Protein AF-0000000072562299 (afdb_homodimer)

Nearest PDB structures (foldseek):
  3bn7-assembly1_A-2  TM=8.174E-01  e=8.463E-08  Caulobacter vibrioides CB15
  7w6e-assembly1_A  TM=8.293E-01  e=8.463E-08  Cannabis sativa
  5b0f-assembly1_B  TM=8.230E-01  e=7.585E-07  Cannabis sativa
  5b0d-assembly1_A  TM=7.964E-01  e=3.024E-07  Cannabis sativa
  5b0g-assembly1_A-2  TM=8.368E-01  e=9.378E-07  Cannabis sativa

pLDDT: mean 97.29, std 4.19, range [70.06, 98.94]

Foldseek 3Di:
DKKKKKKFFQFPDPVLLVVLVVLQVCCQVQWDDPRGRFWPDKDKDFDDDDPVSVRTGIMMITMGPDPVRVVCLVPPTPSSVVSCVSCVVRTPDMDMDMDDDDDDDD/DKKKKKKFFQFPDPVLLVVLVVLQVCCQVQWDDPRGRFWPDKDKDFDDDDPVSVRTGIMMITMGPDPVRVVCLVPPTPSSVVSCVSCVVRTPDMDMDMDDDDDDDD

Radius of gyration: 16.71 Å; Cα contacts (8 Å, |Δi|>4): 455; chains: 2; bounding box: 35×48×36 Å

Solvent-accessible surface area (backbone atoms only — not comparable to full-atom values): 11102 Å² total; per-residue (Å²): 112,50,25,42,36,42,38,37,29,20,44,89,48,65,72,56,45,51,55,52,49,59,54,58,24,39,36,40,52,58,30,47,58,97,86,33,63,59,53,73,46,66,40,38,27,58,37,59,94,56,87,48,26,78,73,43,43,34,41,37,43,35,33,22,68,26,65,67,52,47,50,39,44,76,74,65,22,63,46,50,51,54,49,48,66,65,42,55,85,56,49,79,42,75,39,40,45,36,25,50,54,54,83,55,50,114,110,50,25,43,36,41,38,37,30,20,44,88,49,68,72,58,44,52,55,54,48,56,53,57,25,40,36,40,53,56,31,49,58,96,85,32,63,59,52,73,44,67,39,38,28,56,37,60,93,56,86,48,27,78,71,42,42,34,40,35,44,36,33,21,68,27,64,67,54,47,49,40,44,75,76,66,22,64,46,50,51,52,50,49,65,64,42,57,86,56,49,82,42,74,38,40,46,36,24,50,54,55,83,57,49,115

Secondary structure (DSSP, 8-state):
--EEEEEEEE---HHHHHHHHHHHHTHHHH-EETTEE-EEEEEEEEBPP-GGGTT--EEEEEEESSHHHHHHHHHT-HHHHHHHHHHGGG-SEEEEEEE-PPP---/--EEEEEEEE---HHHHHHHHHHHHTHHHH-EETTEE-EEEEEEEEBPP-GGGTT--EEEEEEESSHHHHHHHHHT-HHHHHHHHHHGGG-SEEEEEEE-PPP---

InterPro domains:
  IPR011008 Dimeric alpha-beta barrel [SSF54909] (3-101)
  IPR013097 Stress responsive alpha+beta-barrel [PF07876] (4-96)
  IPR013097 Stress responsive alpha+beta-barrel [PS51502] (3-99)
  IPR013097 Stress responsive alpha+beta-barrel [SM00886] (3-101)

Sequence (212 aa):
MTICRVTLFKIPKEEDRKTVLALYRTMQKDALKDGAPYILSVKAGSTFEDQRRQGFNLAVVSEFASEDDMKFYDNDCKAHAALKTVAKPLLEGIMMTYFEPIETCSMTICRVTLFKIPKEEDRKTVLALYRTMQKDALKDGAPYILSVKAGSTFEDQRRQGFNLAVVSEFASEDDMKFYDNDCKAHAALKTVAKPLLEGIMMTYFEPIETCS

Structure (mmCIF, N/CA/C/O backbone):
data_AF-0000000072562299-model_v1
#
loop_
_entity.id
_entity.type
_entity.pdbx_description
1 polymer 'Stress-response A/B barrel domain-containing protein'
#
loop_
_atom_site.group_PDB
_atom_site.id
_atom_site.type_symbol
_atom_site.label_atom_id
_atom_site.label_alt_id
_atom_site.label_comp_id
_atom_site.label_asym_id
_atom_site.label_entity_id
_atom_site.label_seq_id
_atom_site.pdbx_PDB_ins_code
_atom_site.Cartn_x
_atom_site.Cartn_y
_atom_site.Cartn_z
_atom_site.occupancy
_atom_site.B_iso_or_equiv
_atom_site.auth_seq_id
_atom_site.auth_comp_id
_atom_site.auth_asym_id
_atom_site.auth_atom_id
_atom_site.pdbx_PDB_model_num
ATOM 1 N N . MET A 1 1 ? -16.875 0.291 -0.833 1 78.25 1 MET A N 1
ATOM 2 C CA . MET A 1 1 ? -15.641 1.047 -0.621 1 78.25 1 MET A CA 1
ATOM 3 C C . MET A 1 1 ? -14.414 0.164 -0.836 1 78.25 1 MET A C 1
ATOM 5 O O . MET A 1 1 ? -14.445 -1.029 -0.531 1 78.25 1 MET A O 1
ATOM 9 N N . THR A 1 2 ? -13.398 0.493 -1.752 1 96.5 2 THR A N 1
ATOM 10 C CA . THR A 1 2 ? -12.305 -0.386 -2.168 1 96.5 2 THR A CA 1
ATOM 11 C C . THR A 1 2 ? -11.336 -0.622 -1.019 1 96.5 2 THR A C 1
ATOM 13 O O . THR A 1 2 ? -11.359 0.097 -0.017 1 96.5 2 THR A O 1
ATOM 16 N N . ILE A 1 3 ? -10.68 -1.738 -1.047 1 98.75 3 ILE A N 1
ATOM 17 C CA . ILE A 1 3 ? -9.672 -2.1 -0.057 1 98.75 3 ILE A CA 1
ATOM 18 C C . ILE A 1 3 ? -8.289 -2.113 -0.708 1 98.75 3 ILE A C 1
ATOM 20 O O . ILE A 1 3 ? -8.109 -2.695 -1.781 1 98.75 3 ILE A O 1
ATOM 24 N N . CYS A 1 4 ? -7.395 -1.421 -0.082 1 98.88 4 CYS A N 1
ATOM 25 C CA . CYS A 1 4 ? -5.984 -1.48 -0.451 1 98.88 4 CYS A CA 1
ATOM 26 C C . CYS A 1 4 ? -5.207 -2.379 0.504 1 98.88 4 CYS A C 1
ATOM 28 O O . CYS A 1 4 ? -5.281 -2.207 1.722 1 98.88 4 CYS A O 1
ATOM 30 N N . ARG A 1 5 ? -4.539 -3.41 -0.013 1 98.94 5 ARG A N 1
ATOM 31 C CA . ARG A 1 5 ? -3.705 -4.328 0.756 1 98.94 5 ARG A CA 1
ATOM 32 C C . ARG A 1 5 ? -2.229 -4.133 0.424 1 98.94 5 ARG A C 1
ATOM 34 O O . ARG A 1 5 ? -1.847 -4.125 -0.748 1 98.94 5 ARG A O 1
ATOM 41 N N . VAL A 1 6 ? -1.416 -3.934 1.459 1 98.94 6 VAL A N 1
ATOM 42 C CA . VAL A 1 6 ? 0.032 -3.795 1.347 1 98.94 6 VAL A CA 1
ATOM 43 C C . VAL A 1 6 ? 0.719 -4.992 2.004 1 98.94 6 VAL A C 1
ATOM 45 O O . VAL A 1 6 ? 0.44 -5.316 3.16 1 98.94 6 VAL A O 1
ATOM 48 N N . THR A 1 7 ? 1.575 -5.676 1.231 1 98.94 7 THR A N 1
ATOM 49 C CA . THR A 1 7 ? 2.424 -6.742 1.751 1 98.94 7 THR A CA 1
ATOM 50 C C . THR A 1 7 ? 3.896 -6.441 1.483 1 98.94 7 THR A C 1
ATOM 52 O O . THR A 1 7 ? 4.27 -6.086 0.364 1 98.94 7 THR A O 1
ATOM 55 N N . LEU A 1 8 ? 4.703 -6.543 2.494 1 98.88 8 LEU A N 1
ATOM 56 C CA . LEU A 1 8 ? 6.148 -6.344 2.412 1 98.88 8 LEU A CA 1
ATOM 57 C C . LEU A 1 8 ? 6.895 -7.605 2.826 1 98.88 8 LEU A C 1
ATOM 59 O O . LEU A 1 8 ? 6.531 -8.25 3.812 1 98.88 8 LEU A O 1
ATOM 63 N N . PHE A 1 9 ? 7.977 -7.941 2.078 1 98.94 9 PHE A N 1
ATOM 64 C CA . PHE A 1 9 ? 8.734 -9.164 2.305 1 98.94 9 PHE A CA 1
ATOM 65 C C . PHE A 1 9 ? 10.203 -8.859 2.545 1 98.94 9 PHE A C 1
ATOM 67 O O . PHE A 1 9 ? 10.742 -7.902 1.978 1 98.94 9 PHE A O 1
ATOM 74 N N . LYS A 1 10 ? 10.836 -9.633 3.396 1 98.75 10 LYS A N 1
ATOM 75 C CA . LYS A 1 10 ? 12.281 -9.789 3.465 1 98.75 10 LYS A CA 1
ATOM 76 C C . LYS A 1 10 ? 12.727 -11.102 2.83 1 98.75 10 LYS A C 1
ATOM 78 O O . LYS A 1 10 ? 12.469 -12.18 3.375 1 98.75 10 LYS A O 1
ATOM 83 N N . ILE A 1 11 ? 13.32 -10.992 1.64 1 98.75 11 ILE A N 1
ATOM 84 C CA . ILE A 1 11 ? 13.836 -12.117 0.865 1 98.75 11 ILE A CA 1
ATOM 85 C C . ILE A 1 11 ? 15.281 -11.844 0.456 1 98.75 11 ILE A C 1
ATOM 87 O O . ILE A 1 11 ? 15.531 -11.125 -0.519 1 98.75 11 ILE A O 1
ATOM 91 N N . PRO A 1 12 ? 16.234 -12.375 1.213 1 96.62 12 PRO A N 1
ATOM 92 C CA . PRO A 1 12 ? 17.641 -11.969 1.087 1 96.62 12 PRO A CA 1
ATOM 93 C C . PRO A 1 12 ? 18.203 -12.234 -0.306 1 96.62 12 PRO A C 1
ATOM 95 O O . PRO A 1 12 ? 18.922 -11.391 -0.856 1 96.62 12 PRO A O 1
ATOM 98 N N . LYS A 1 13 ? 17.875 -13.438 -0.966 1 97.94 13 LYS A N 1
ATOM 99 C CA . LYS A 1 13 ? 18.453 -13.805 -2.25 1 97.94 13 LYS A CA 1
ATOM 100 C C . LYS A 1 13 ? 17.672 -13.188 -3.408 1 97.94 13 LYS A C 1
ATOM 102 O O . LYS A 1 13 ? 16.453 -13.336 -3.49 1 97.94 13 LYS A O 1
ATOM 107 N N . GLU A 1 14 ? 18.422 -12.516 -4.262 1 97.69 14 GLU A N 1
ATOM 108 C CA . GLU A 1 14 ? 17.812 -11.875 -5.426 1 97.69 14 GLU A CA 1
ATOM 109 C C . GLU A 1 14 ? 17.062 -12.891 -6.281 1 97.69 14 GLU A C 1
ATOM 111 O O . GLU A 1 14 ? 15.961 -12.609 -6.762 1 97.69 14 GLU A O 1
ATOM 116 N N . GLU A 1 15 ? 17.656 -14.062 -6.512 1 98.31 15 GLU A N 1
ATOM 117 C CA . GLU A 1 15 ? 17.016 -15.094 -7.316 1 98.31 15 GLU A CA 1
ATOM 118 C C . GLU A 1 15 ? 15.68 -15.516 -6.707 1 98.31 15 GLU A C 1
ATOM 120 O O . GLU A 1 15 ? 14.727 -15.82 -7.43 1 98.31 15 GLU A O 1
ATOM 125 N N . ASP A 1 16 ? 15.594 -15.492 -5.391 1 98.75 16 ASP A N 1
ATOM 126 C CA . ASP A 1 16 ? 14.359 -15.828 -4.695 1 98.75 16 ASP A CA 1
ATOM 127 C C . ASP A 1 16 ? 13.312 -14.727 -4.867 1 98.75 16 ASP A C 1
ATOM 129 O O . ASP A 1 16 ? 12.125 -15.016 -5.031 1 98.75 16 ASP A O 1
ATOM 133 N N . ARG A 1 17 ? 13.734 -13.477 -4.836 1 98.69 17 ARG A N 1
ATOM 134 C CA . ARG A 1 17 ? 12.805 -12.375 -5.09 1 98.69 17 ARG A CA 1
ATOM 135 C C . ARG A 1 17 ? 12.227 -12.461 -6.496 1 98.69 17 ARG A C 1
ATOM 137 O O . ARG A 1 17 ? 11.031 -12.211 -6.695 1 98.69 17 ARG A O 1
ATOM 144 N N . LYS A 1 18 ? 13.078 -12.844 -7.453 1 98.25 18 LYS A N 1
ATOM 145 C CA . LYS A 1 18 ? 12.602 -12.992 -8.828 1 98.25 18 LYS A CA 1
ATOM 146 C C . LYS A 1 18 ? 11.555 -14.102 -8.93 1 98.25 18 LYS A C 1
ATOM 148 O O . LYS A 1 18 ? 10.586 -13.977 -9.68 1 98.25 18 LYS A O 1
ATOM 153 N N . THR A 1 19 ? 11.75 -15.148 -8.18 1 98.44 19 THR A N 1
ATOM 154 C CA . THR A 1 19 ? 10.797 -16.25 -8.156 1 98.44 19 THR A CA 1
ATOM 155 C C . THR A 1 19 ? 9.445 -15.789 -7.641 1 98.44 19 THR A C 1
ATOM 157 O O . THR A 1 19 ? 8.406 -16.078 -8.25 1 98.44 19 THR A O 1
ATOM 160 N N . VAL A 1 20 ? 9.398 -15.008 -6.582 1 98.56 20 VAL A N 1
ATOM 161 C CA . VAL A 1 20 ? 8.156 -14.523 -5.992 1 98.56 20 VAL A CA 1
ATOM 162 C C . VAL A 1 20 ? 7.512 -13.5 -6.926 1 98.56 20 VAL A C 1
ATOM 164 O O . VAL A 1 20 ? 6.301 -13.531 -7.16 1 98.56 20 VAL A O 1
ATOM 167 N N . LEU A 1 21 ? 8.305 -12.664 -7.551 1 98.44 21 LEU A N 1
ATOM 168 C CA . LEU A 1 21 ? 7.793 -11.641 -8.453 1 98.44 21 LEU A CA 1
ATOM 169 C C . LEU A 1 21 ? 7.176 -12.273 -9.695 1 98.44 21 LEU A C 1
ATOM 171 O O . LEU A 1 21 ? 6.199 -11.75 -10.242 1 98.44 21 LEU A O 1
ATOM 175 N N . ALA A 1 22 ? 7.723 -13.398 -10.164 1 97.75 22 ALA A N 1
ATOM 176 C CA . ALA A 1 22 ? 7.156 -14.102 -11.312 1 97.75 22 ALA A CA 1
ATOM 177 C C . ALA A 1 22 ? 5.727 -14.547 -11.031 1 97.75 22 ALA A C 1
ATOM 179 O O . ALA A 1 22 ? 4.871 -14.5 -11.914 1 97.75 22 ALA A O 1
ATOM 180 N N . LEU A 1 23 ? 5.426 -14.898 -9.812 1 97.94 23 LEU A N 1
ATOM 181 C CA . LEU A 1 23 ? 4.074 -15.312 -9.438 1 97.94 23 LEU A CA 1
ATOM 182 C C . LEU A 1 23 ? 3.143 -14.109 -9.375 1 97.94 23 LEU A C 1
ATOM 184 O O . LEU A 1 23 ? 1.99 -14.188 -9.805 1 97.94 23 LEU A O 1
ATOM 188 N N . TYR A 1 24 ? 3.629 -13 -8.922 1 98.19 24 TYR A N 1
ATOM 189 C CA . TYR A 1 24 ? 2.797 -11.805 -8.836 1 98.19 24 TYR A CA 1
ATOM 190 C C . TYR A 1 24 ? 2.51 -11.242 -10.227 1 98.19 24 TYR A C 1
ATOM 192 O O . TYR A 1 24 ? 1.523 -10.523 -10.422 1 98.19 24 TYR A O 1
ATOM 200 N N . ARG A 1 25 ? 3.396 -11.562 -11.227 1 96.81 25 ARG A N 1
ATOM 201 C CA . ARG A 1 25 ? 3.221 -11.062 -12.594 1 96.81 25 ARG A CA 1
ATOM 202 C C . ARG A 1 25 ? 1.869 -11.492 -13.156 1 96.81 25 ARG A C 1
ATOM 204 O O . ARG A 1 25 ? 1.248 -10.742 -13.922 1 96.81 25 ARG A O 1
ATOM 211 N N . THR A 1 26 ? 1.376 -12.648 -12.75 1 97.06 26 THR A N 1
ATOM 212 C CA . THR A 1 26 ? 0.142 -13.172 -13.328 1 97.06 26 THR A CA 1
ATOM 213 C C . THR A 1 26 ? -0.946 -13.289 -12.266 1 97.06 26 THR A C 1
ATOM 215 O O . THR A 1 26 ? -2.02 -13.836 -12.531 1 97.06 26 THR A O 1
ATOM 218 N N . MET A 1 27 ? -0.779 -12.766 -11.086 1 98.12 27 MET A N 1
ATOM 219 C CA . MET A 1 27 ? -1.689 -12.977 -9.961 1 98.12 27 MET A CA 1
ATOM 220 C C . MET A 1 27 ? -3.072 -12.406 -10.266 1 98.12 27 MET A C 1
ATOM 222 O O . MET A 1 27 ? -4.086 -13.039 -9.969 1 98.12 27 MET A O 1
ATOM 226 N N . GLN A 1 28 ? -3.109 -11.203 -10.852 1 97.69 28 GLN A N 1
ATOM 227 C CA . GLN A 1 28 ? -4.395 -10.57 -11.133 1 97.69 28 GLN A CA 1
ATOM 228 C C . GLN A 1 28 ? -5.254 -11.453 -12.039 1 97.69 28 GLN A C 1
ATOM 230 O O . GLN A 1 28 ? -6.477 -11.484 -11.898 1 97.69 28 GLN A O 1
ATOM 235 N N . LYS A 1 29 ? -4.613 -12.164 -12.984 1 97 29 LYS A N 1
ATOM 236 C CA . LYS A 1 29 ? -5.297 -13.062 -13.914 1 97 29 LYS A CA 1
ATOM 237 C C . LYS A 1 29 ? -5.57 -14.422 -13.266 1 97 29 LYS A C 1
ATOM 239 O O . LYS A 1 29 ? -6.621 -15.023 -13.492 1 97 29 LYS A O 1
ATOM 244 N N . ASP A 1 30 ? -4.648 -14.898 -12.453 1 97.62 30 ASP A N 1
ATOM 245 C CA . ASP A 1 30 ? -4.688 -16.266 -11.93 1 97.62 30 ASP A CA 1
ATOM 246 C C . ASP A 1 30 ? -5.613 -16.359 -10.719 1 97.62 30 ASP A C 1
ATOM 248 O O . ASP A 1 30 ? -6.148 -17.438 -10.422 1 97.62 30 ASP A O 1
ATOM 252 N N . ALA A 1 31 ? -5.77 -15.32 -10 1 98.19 31 ALA A N 1
ATOM 253 C CA . ALA A 1 31 ? -6.672 -15.32 -8.852 1 98.19 31 ALA A CA 1
ATOM 254 C C . ALA A 1 31 ? -8.125 -15.266 -9.297 1 98.19 31 ALA A C 1
ATOM 256 O O . ALA A 1 31 ? -8.586 -14.242 -9.82 1 98.19 31 ALA A O 1
ATOM 257 N N . LEU A 1 32 ? -8.852 -16.344 -9.023 1 98.19 32 LEU A N 1
ATOM 258 C CA . LEU A 1 32 ? -10.234 -16.469 -9.477 1 98.19 32 LEU A CA 1
ATOM 259 C C . LEU A 1 32 ? -11.188 -16.625 -8.297 1 98.19 32 LEU A C 1
ATOM 261 O O . LEU A 1 32 ? -10.859 -17.328 -7.328 1 98.19 32 LEU A O 1
ATOM 265 N N . LYS A 1 33 ? -12.242 -15.984 -8.32 1 97.75 33 LYS A N 1
ATOM 266 C CA . LYS A 1 33 ? -13.422 -16.172 -7.48 1 97.75 33 LYS A CA 1
ATOM 267 C C . LYS A 1 33 ? -14.648 -16.5 -8.32 1 97.75 33 LYS A C 1
ATOM 269 O O . LYS A 1 33 ? -15.039 -15.727 -9.195 1 97.75 33 LYS A O 1
ATOM 274 N N . ASP A 1 34 ? -15.227 -17.672 -8.133 1 96.25 34 ASP A N 1
ATOM 275 C CA . ASP A 1 34 ? -16.328 -18.188 -8.938 1 96.25 34 ASP A CA 1
ATOM 276 C C . ASP A 1 34 ? -15.953 -18.219 -10.422 1 96.25 34 ASP A C 1
ATOM 278 O O . ASP A 1 34 ? -16.734 -17.812 -11.273 1 96.25 34 ASP A O 1
ATOM 282 N N . GLY A 1 35 ? -14.719 -18.484 -10.703 1 96.81 35 GLY A N 1
ATOM 283 C CA . GLY A 1 35 ? -14.242 -18.703 -12.062 1 96.81 35 GLY A CA 1
ATOM 284 C C . GLY A 1 35 ? -13.859 -17.422 -12.781 1 96.81 35 GLY A C 1
ATOM 285 O O . GLY A 1 35 ? -13.523 -17.438 -13.961 1 96.81 35 GLY A O 1
ATOM 286 N N . ALA A 1 36 ? -13.898 -16.312 -12.055 1 97.62 36 ALA A N 1
ATOM 287 C CA . ALA A 1 36 ? -13.602 -15.047 -12.711 1 97.62 36 ALA A CA 1
ATOM 288 C C . ALA A 1 36 ? -12.578 -14.25 -11.906 1 97.62 36 ALA A C 1
ATOM 290 O O . ALA A 1 36 ? -12.57 -14.305 -10.672 1 97.62 36 ALA A O 1
ATOM 291 N N . PRO A 1 37 ? -11.703 -13.539 -12.695 1 97.81 37 PRO A N 1
ATOM 292 C CA . PRO A 1 37 ? -10.82 -12.625 -11.969 1 97.81 37 PRO A CA 1
ATOM 293 C C . PRO A 1 37 ? -11.586 -11.609 -11.125 1 97.81 37 PRO A C 1
ATOM 295 O O . PRO A 1 37 ? -12.648 -11.133 -11.539 1 97.81 37 PRO A O 1
ATOM 298 N N . TYR A 1 38 ? -11.055 -11.25 -9.906 1 98.19 38 TYR A N 1
ATOM 299 C CA . TYR A 1 38 ? -11.812 -10.375 -9.016 1 98.19 38 TYR A CA 1
ATOM 300 C C . TYR A 1 38 ? -10.898 -9.344 -8.367 1 98.19 38 TYR A C 1
ATOM 302 O O . TYR A 1 38 ? -11.375 -8.422 -7.691 1 98.19 38 TYR A O 1
ATOM 310 N N . ILE A 1 39 ? -9.562 -9.492 -8.445 1 98.25 39 ILE A N 1
ATOM 311 C CA . ILE A 1 39 ? -8.625 -8.484 -7.961 1 98.25 39 ILE A CA 1
ATOM 312 C C . ILE A 1 39 ? -8.617 -7.293 -8.922 1 98.25 39 ILE A C 1
ATOM 314 O O . ILE A 1 39 ? -8.477 -7.469 -10.133 1 98.25 39 ILE A O 1
ATOM 318 N N . LEU A 1 40 ? -8.789 -6.082 -8.383 1 97.94 40 LEU A N 1
ATOM 319 C CA . LEU A 1 40 ? -8.883 -4.887 -9.211 1 97.94 40 LEU A CA 1
ATOM 320 C C . LEU A 1 40 ? -7.516 -4.504 -9.766 1 97.94 40 LEU A C 1
ATOM 322 O O . LEU A 1 40 ? -7.398 -4.094 -10.922 1 97.94 40 LEU A O 1
ATOM 326 N N . SER A 1 41 ? -6.453 -4.617 -9.008 1 97.5 41 SER A N 1
ATOM 327 C CA . SER A 1 41 ? -5.102 -4.293 -9.445 1 97.5 41 SER A CA 1
ATOM 328 C C . SER A 1 41 ? -4.059 -4.93 -8.531 1 97.5 41 SER A C 1
ATOM 330 O O . SER A 1 41 ? -4.324 -5.188 -7.355 1 97.5 41 SER A O 1
ATOM 332 N N . VAL A 1 42 ? -2.906 -5.301 -9.07 1 98 42 VAL A N 1
ATOM 333 C CA . VAL A 1 42 ? -1.717 -5.77 -8.367 1 98 42 VAL A CA 1
ATOM 334 C C . VAL A 1 42 ? -0.488 -5.012 -8.867 1 98 42 VAL A C 1
ATOM 336 O O . VAL A 1 42 ? -0.226 -4.973 -10.07 1 98 42 VAL A O 1
ATOM 339 N N . LYS A 1 43 ? 0.229 -4.383 -8.008 1 98.25 43 LYS A N 1
ATOM 340 C CA . LYS A 1 43 ? 1.547 -3.809 -8.266 1 98.25 43 LYS A CA 1
ATOM 341 C C . LYS A 1 43 ? 2.604 -4.422 -7.348 1 98.25 43 LYS A C 1
ATOM 343 O O . LYS A 1 43 ? 2.457 -4.406 -6.125 1 98.25 43 LYS A O 1
ATOM 348 N N . ALA A 1 44 ? 3.645 -5.023 -7.926 1 98.56 44 ALA A N 1
ATOM 349 C CA . ALA A 1 44 ? 4.711 -5.691 -7.18 1 98.56 44 ALA A CA 1
ATOM 350 C C . ALA A 1 44 ? 6.082 -5.297 -7.711 1 98.56 44 ALA A C 1
ATOM 352 O O . ALA A 1 44 ? 6.234 -4.996 -8.898 1 98.56 44 ALA A O 1
ATOM 353 N N . GLY A 1 45 ? 7.066 -5.25 -6.863 1 98.62 45 GLY A N 1
ATOM 354 C CA . GLY A 1 45 ? 8.43 -4.973 -7.289 1 98.62 45 GLY A CA 1
ATOM 355 C C . GLY A 1 45 ? 9.438 -5.031 -6.156 1 98.62 45 GLY A C 1
ATOM 356 O O . GLY A 1 45 ? 9.062 -4.977 -4.984 1 98.62 45 GLY A O 1
ATOM 357 N N . SER A 1 46 ? 10.719 -5.262 -6.551 1 98.56 46 SER A N 1
ATOM 358 C CA . SER A 1 46 ? 11.805 -5.094 -5.594 1 98.56 46 SER A CA 1
ATOM 359 C C . SER A 1 46 ? 11.93 -3.641 -5.148 1 98.56 46 SER A C 1
ATOM 361 O O . SER A 1 46 ? 11.812 -2.725 -5.965 1 98.56 46 SER A O 1
ATOM 363 N N . THR A 1 47 ? 12.164 -3.488 -3.779 1 98.5 47 THR A N 1
ATOM 364 C CA . THR A 1 47 ? 12.25 -2.127 -3.266 1 98.5 47 THR A CA 1
ATOM 365 C C . THR A 1 47 ? 13.641 -1.545 -3.498 1 98.5 47 THR A C 1
ATOM 367 O O . THR A 1 47 ? 14.617 -2.289 -3.639 1 98.5 47 THR A O 1
ATOM 370 N N . PHE A 1 48 ? 13.727 -0.207 -3.617 1 97.88 48 PHE A N 1
ATOM 371 C CA . PHE A 1 48 ? 15 0.5 -3.643 1 97.88 48 PHE A CA 1
ATOM 372 C C . PHE A 1 48 ? 15.633 0.525 -2.256 1 97.88 48 PHE A C 1
ATOM 374 O O . PHE A 1 48 ? 14.938 0.425 -1.246 1 97.88 48 PHE A O 1
ATOM 381 N N . GLU A 1 49 ? 16.969 0.556 -2.252 1 96.25 49 GLU A N 1
ATOM 382 C CA . GLU A 1 49 ? 17.672 0.681 -0.975 1 96.25 49 GLU A CA 1
ATOM 383 C C . GLU A 1 49 ? 17.312 1.997 -0.285 1 96.25 49 GLU A C 1
ATOM 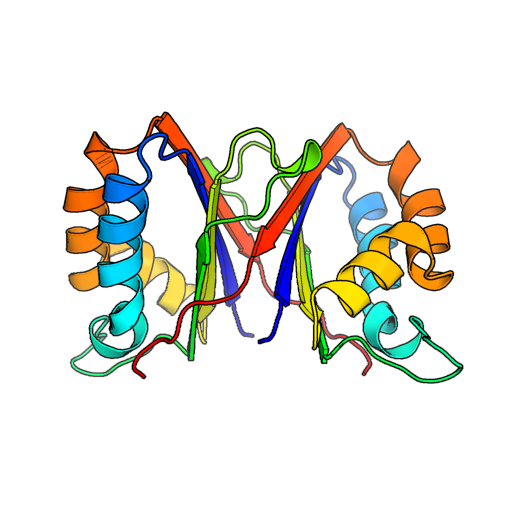385 O O . GLU A 1 49 ? 17.375 3.062 -0.904 1 96.25 49 GLU A O 1
ATOM 390 N N . ASP A 1 50 ? 16.922 1.896 0.917 1 96.69 50 ASP A N 1
ATOM 391 C CA . ASP A 1 50 ? 16.594 3.012 1.797 1 96.69 50 ASP A CA 1
ATOM 392 C C . ASP A 1 50 ? 16.625 2.584 3.262 1 96.69 50 ASP A C 1
ATOM 394 O O . ASP A 1 50 ? 16.188 1.484 3.605 1 96.69 50 ASP A O 1
ATOM 398 N N . GLN A 1 51 ? 17.156 3.436 4.137 1 95.19 51 GLN A N 1
ATOM 399 C CA . GLN A 1 51 ? 17.281 3.084 5.547 1 95.19 51 GLN A CA 1
ATOM 400 C C . GLN A 1 51 ? 15.906 2.936 6.195 1 95.19 51 GLN A C 1
ATOM 402 O O . GLN A 1 51 ? 15.758 2.244 7.203 1 95.19 51 GLN A O 1
ATOM 407 N N . ARG A 1 52 ? 14.961 3.49 5.637 1 97.25 52 ARG A N 1
ATOM 408 C CA . ARG A 1 52 ? 13.641 3.523 6.258 1 97.25 52 ARG A CA 1
ATOM 409 C C . ARG A 1 52 ? 12.859 2.248 5.957 1 97.25 52 ARG A C 1
ATOM 411 O O . ARG A 1 52 ? 11.805 2.002 6.551 1 97.25 52 ARG A O 1
ATOM 418 N N . ARG A 1 53 ? 13.312 1.392 5.039 1 97.62 53 ARG A N 1
ATOM 419 C CA . ARG A 1 53 ? 12.531 0.24 4.602 1 97.62 53 ARG A CA 1
ATOM 420 C C . ARG A 1 53 ? 12.648 -0.912 5.594 1 97.62 53 ARG A C 1
ATOM 422 O O . ARG A 1 53 ? 12.008 -1.951 5.426 1 97.62 53 ARG A O 1
ATOM 429 N N . GLN A 1 54 ? 13.484 -0.843 6.641 1 97.19 54 GLN A N 1
ATOM 430 C CA . GLN A 1 54 ? 13.602 -1.78 7.75 1 97.19 54 GLN A CA 1
ATOM 431 C C . GLN A 1 54 ? 13.836 -3.203 7.25 1 97.19 54 GLN A C 1
ATOM 433 O O . GLN A 1 54 ? 13.242 -4.152 7.766 1 97.19 54 GLN A O 1
ATOM 438 N N . GLY A 1 55 ? 14.57 -3.404 6.18 1 97.56 55 GLY A N 1
ATOM 439 C CA . GLY A 1 55 ? 15.008 -4.695 5.676 1 97.56 55 GLY A CA 1
ATOM 440 C C . GLY A 1 55 ? 14.039 -5.301 4.672 1 97.56 55 GLY A C 1
ATOM 441 O O . GLY A 1 55 ? 14.32 -6.355 4.098 1 97.56 55 GLY A O 1
ATOM 442 N N . PHE A 1 56 ? 12.867 -4.625 4.477 1 98.69 56 PHE A N 1
ATOM 443 C CA . PHE A 1 56 ? 11.922 -5.129 3.484 1 98.69 56 PHE A CA 1
ATOM 444 C C . PHE A 1 56 ? 12.398 -4.812 2.072 1 98.69 56 PHE A C 1
ATOM 446 O O . PHE A 1 56 ? 12.766 -3.672 1.777 1 98.69 56 PHE A O 1
ATOM 453 N N . ASN A 1 57 ? 12.461 -5.84 1.204 1 98.81 57 ASN A N 1
ATOM 454 C CA . ASN A 1 57 ? 13.117 -5.672 -0.087 1 98.81 57 ASN A CA 1
ATOM 455 C C . ASN A 1 57 ? 12.219 -6.113 -1.236 1 98.81 57 ASN A C 1
ATOM 457 O O . ASN A 1 57 ? 12.641 -6.129 -2.393 1 98.81 57 ASN A O 1
ATOM 461 N N . LEU A 1 58 ? 11 -6.469 -1.02 1 98.88 58 LEU A N 1
ATOM 462 C CA . LEU A 1 58 ? 9.938 -6.723 -1.985 1 98.88 58 LEU A CA 1
ATOM 463 C C . LEU A 1 58 ? 8.594 -6.223 -1.46 1 98.88 58 LEU A C 1
ATOM 465 O O . LEU A 1 58 ? 8.25 -6.465 -0.302 1 98.88 58 LEU A O 1
ATOM 469 N N . ALA A 1 59 ? 7.883 -5.414 -2.283 1 98.88 59 ALA A N 1
ATOM 470 C CA . ALA A 1 59 ? 6.605 -4.832 -1.889 1 98.88 59 ALA A CA 1
ATOM 471 C C . ALA A 1 59 ? 5.508 -5.184 -2.891 1 98.88 59 ALA A C 1
ATOM 473 O O . ALA A 1 59 ? 5.766 -5.273 -4.094 1 98.88 59 ALA A O 1
ATOM 474 N N . VAL A 1 60 ? 4.309 -5.438 -2.418 1 98.88 60 VAL A N 1
ATOM 475 C CA . VAL A 1 60 ? 3.121 -5.711 -3.219 1 98.88 60 VAL A CA 1
ATOM 476 C C . VAL A 1 60 ? 1.957 -4.855 -2.725 1 98.88 60 VAL A C 1
ATOM 478 O O . VAL A 1 60 ? 1.681 -4.805 -1.523 1 98.88 60 VAL A O 1
ATOM 481 N N . VAL A 1 61 ? 1.3 -4.102 -3.619 1 98.81 61 VAL A N 1
ATOM 482 C CA . VAL A 1 61 ? 0.061 -3.365 -3.385 1 98.81 61 VAL A CA 1
ATOM 483 C C . VAL A 1 61 ? -1.058 -3.955 -4.242 1 98.81 61 VAL A C 1
ATOM 485 O O . VAL A 1 61 ? -0.961 -3.977 -5.473 1 98.81 61 VAL A O 1
ATOM 488 N N . SER A 1 62 ? -2.107 -4.457 -3.584 1 98.69 62 SER A N 1
ATOM 489 C CA . SER A 1 62 ? -3.277 -4.996 -4.27 1 98.69 62 SER A CA 1
ATOM 490 C C . SER A 1 62 ? -4.547 -4.258 -3.861 1 98.69 62 SER A C 1
ATOM 492 O O . SER A 1 62 ? -4.676 -3.816 -2.717 1 98.69 62 SER A O 1
ATOM 494 N N . GLU A 1 63 ? -5.465 -4.121 -4.824 1 98.56 63 GLU A N 1
ATOM 495 C CA . GLU A 1 63 ? -6.75 -3.482 -4.566 1 98.56 63 GLU A CA 1
ATOM 496 C C . GLU A 1 63 ? -7.906 -4.438 -4.844 1 98.56 63 GLU A C 1
ATOM 498 O O . GLU A 1 63 ? -7.891 -5.172 -5.836 1 98.56 63 GLU A O 1
ATOM 503 N N . PHE A 1 64 ? -8.867 -4.414 -3.93 1 98.75 64 PHE A N 1
ATOM 504 C CA . PHE A 1 64 ? -10.055 -5.25 -3.992 1 98.75 64 PHE A CA 1
ATOM 505 C C . PHE A 1 64 ? -11.32 -4.395 -3.939 1 98.75 64 PHE A C 1
ATOM 507 O O . PHE A 1 64 ? -11.312 -3.299 -3.375 1 98.75 64 PHE A O 1
ATOM 514 N N . ALA A 1 65 ? -12.383 -4.938 -4.512 1 98.25 65 ALA A N 1
ATOM 515 C CA . ALA A 1 65 ? -13.641 -4.203 -4.547 1 98.25 65 ALA A CA 1
ATOM 516 C C . ALA A 1 65 ? -14.289 -4.152 -3.166 1 98.25 65 ALA A C 1
ATOM 518 O O . ALA A 1 65 ? -15.156 -3.312 -2.91 1 98.25 65 ALA A O 1
ATOM 519 N N . SER A 1 66 ? -13.945 -5.105 -2.275 1 97.94 66 SER A N 1
ATOM 520 C CA . SER A 1 66 ? -14.516 -5.172 -0.936 1 97.94 66 SER A CA 1
ATOM 521 C C . SER A 1 66 ? -13.586 -5.895 0.032 1 97.94 66 SER A C 1
ATOM 523 O O . SER A 1 66 ? -12.656 -6.578 -0.392 1 97.94 66 SER A O 1
ATOM 525 N N . GLU A 1 67 ? -13.883 -5.637 1.3 1 97.94 67 GLU A N 1
ATOM 526 C CA . GLU A 1 67 ? -13.148 -6.371 2.326 1 97.94 67 GLU A CA 1
ATOM 527 C C . GLU A 1 67 ? -13.359 -7.875 2.186 1 97.94 67 GLU A C 1
ATOM 529 O O . GLU A 1 67 ? -12.438 -8.664 2.416 1 97.94 67 GLU A O 1
ATOM 534 N N . ASP A 1 68 ? -14.602 -8.297 1.786 1 97.94 68 ASP A N 1
ATOM 535 C CA . ASP A 1 68 ? -14.891 -9.711 1.591 1 97.94 68 ASP A CA 1
ATOM 536 C C . ASP A 1 68 ? -14.023 -10.305 0.482 1 97.94 68 ASP A C 1
ATOM 538 O O . ASP A 1 68 ? -13.555 -11.438 0.593 1 97.94 68 ASP A O 1
ATOM 542 N N . ASP A 1 69 ? -13.82 -9.562 -0.538 1 98.38 69 ASP A N 1
ATOM 543 C CA . ASP A 1 69 ? -12.953 -10.031 -1.612 1 98.38 69 ASP A CA 1
ATOM 544 C C . ASP A 1 69 ? -11.516 -10.195 -1.125 1 98.38 69 ASP A C 1
ATOM 546 O O . ASP A 1 69 ? -10.836 -11.164 -1.474 1 98.38 69 ASP A O 1
ATOM 550 N N . MET A 1 70 ? -11.055 -9.281 -0.361 1 98.62 70 MET A N 1
ATOM 551 C CA . MET A 1 70 ? -9.711 -9.375 0.188 1 98.62 70 MET A CA 1
ATOM 552 C C . MET A 1 70 ? -9.578 -10.578 1.114 1 98.62 70 MET A C 1
ATOM 554 O O . MET A 1 70 ? -8.586 -11.305 1.061 1 98.62 70 MET A O 1
ATOM 558 N N . LYS A 1 71 ? -10.586 -10.781 1.938 1 98.19 71 LYS A N 1
ATOM 559 C CA . LYS A 1 71 ? -10.57 -11.922 2.842 1 98.19 71 LYS A CA 1
ATOM 560 C C . LYS A 1 71 ? -10.625 -13.234 2.066 1 98.19 71 LYS A C 1
ATOM 562 O O . LYS A 1 71 ? -9.992 -14.219 2.453 1 98.19 71 LYS A O 1
ATOM 567 N N . PHE A 1 72 ? -11.398 -13.281 0.983 1 98.69 72 PHE A N 1
ATOM 568 C CA . PHE A 1 72 ? -11.391 -14.445 0.112 1 98.69 72 PHE A CA 1
ATOM 569 C C . PHE A 1 72 ? -9.992 -14.711 -0.429 1 98.69 72 PHE A C 1
ATOM 571 O O . PHE A 1 72 ? -9.516 -15.852 -0.416 1 98.69 72 PHE A O 1
ATOM 578 N N . TYR A 1 73 ? -9.336 -13.68 -0.869 1 98.81 73 TYR A N 1
ATOM 579 C CA . TYR A 1 73 ? -7.961 -13.773 -1.349 1 98.81 73 TYR A CA 1
ATOM 580 C C . TYR A 1 73 ? -7.051 -14.367 -0.282 1 98.81 73 TYR A C 1
ATOM 582 O O . TYR A 1 73 ? -6.297 -15.305 -0.554 1 98.81 73 TYR A O 1
ATOM 590 N N . ASP A 1 74 ? -7.168 -13.945 0.848 1 98.19 74 ASP A N 1
ATOM 591 C CA . ASP A 1 74 ? -6.301 -14.289 1.97 1 98.19 74 ASP A CA 1
ATOM 592 C C . ASP A 1 74 ? -6.523 -15.734 2.412 1 98.19 74 ASP A C 1
ATOM 594 O O . ASP A 1 74 ? -5.566 -16.438 2.742 1 98.19 74 ASP A O 1
ATOM 598 N N . ASN A 1 75 ? -7.766 -16.188 2.316 1 98.06 75 ASN A N 1
ATOM 599 C CA . ASN A 1 75 ? -8.102 -17.406 3.033 1 98.06 75 ASN A CA 1
ATOM 600 C C . ASN A 1 75 ? -8.516 -18.516 2.076 1 98.06 75 ASN A C 1
ATOM 602 O O . ASN A 1 75 ? -8.453 -19.703 2.426 1 98.06 75 ASN A O 1
ATOM 606 N N . ASP A 1 76 ? -8.977 -18.109 0.836 1 98.5 76 ASP A N 1
ATOM 607 C CA . ASP A 1 76 ? -9.648 -19.125 0.031 1 98.5 76 ASP A CA 1
ATOM 608 C C . ASP A 1 76 ? -9.102 -19.141 -1.396 1 98.5 76 ASP A C 1
ATOM 610 O O . ASP A 1 76 ? -9.344 -20.094 -2.148 1 98.5 76 ASP A O 1
ATOM 614 N N . CYS A 1 77 ? -8.406 -18.234 -1.798 1 98.75 77 CYS A N 1
ATOM 615 C CA . CYS A 1 77 ? -7.922 -18.125 -3.17 1 98.75 77 CYS A CA 1
ATOM 616 C C . CYS A 1 77 ? -6.82 -19.141 -3.449 1 98.75 77 CYS A C 1
ATOM 618 O O . CYS A 1 77 ? -5.773 -19.109 -2.799 1 98.75 77 CYS A O 1
ATOM 620 N N . LYS A 1 78 ? -6.945 -19.969 -4.438 1 98.38 78 LYS A N 1
ATOM 621 C CA . LYS A 1 78 ? -5.992 -21.031 -4.766 1 98.38 78 LYS A CA 1
ATOM 622 C C . LYS A 1 78 ? -4.68 -20.453 -5.277 1 98.38 78 LYS A C 1
ATOM 624 O O . LYS A 1 78 ? -3.602 -20.953 -4.945 1 98.38 78 LYS A O 1
ATOM 629 N N . ALA A 1 79 ? -4.84 -19.438 -6.074 1 98.31 79 ALA A N 1
ATOM 630 C CA . ALA A 1 79 ? -3.633 -18.812 -6.605 1 98.31 79 ALA A CA 1
ATOM 631 C C . ALA A 1 79 ? -2.783 -18.219 -5.488 1 98.31 79 ALA A C 1
ATOM 633 O O . ALA A 1 79 ? -1.557 -18.344 -5.496 1 98.31 79 ALA A O 1
ATOM 634 N N . HIS A 1 80 ? -3.395 -17.562 -4.539 1 98.69 80 HIS A N 1
ATOM 635 C CA . HIS A 1 80 ? -2.66 -16.984 -3.416 1 98.69 80 HIS A CA 1
ATOM 636 C C . HIS A 1 80 ? -2.072 -18.078 -2.529 1 98.69 80 HIS A C 1
ATOM 638 O O . HIS A 1 80 ? -0.954 -17.953 -2.029 1 98.69 80 HIS A O 1
ATOM 644 N N . ALA A 1 81 ? -2.789 -19.188 -2.371 1 98.5 81 ALA A N 1
ATOM 645 C CA . ALA A 1 81 ? -2.27 -20.328 -1.616 1 98.5 81 ALA A CA 1
ATOM 646 C C . ALA A 1 81 ? -0.997 -20.875 -2.256 1 98.5 81 ALA A C 1
ATOM 648 O O . ALA A 1 81 ? -0.036 -21.203 -1.558 1 98.5 81 ALA A O 1
ATOM 649 N N . ALA A 1 82 ? -1.019 -21.016 -3.531 1 98.25 82 ALA A N 1
ATOM 650 C CA . ALA A 1 82 ? 0.159 -21.484 -4.258 1 98.25 82 ALA A CA 1
ATOM 651 C C . ALA A 1 82 ? 1.335 -20.531 -4.066 1 98.25 82 ALA A C 1
ATOM 653 O O . ALA A 1 82 ? 2.471 -20.969 -3.867 1 98.25 82 ALA A O 1
ATOM 654 N N . LEU A 1 83 ? 1.083 -19.234 -4.133 1 98.69 83 LEU A N 1
ATOM 655 C CA . LEU A 1 83 ? 2.111 -18.234 -3.887 1 98.69 83 LEU A CA 1
ATOM 656 C C . LEU A 1 83 ? 2.707 -18.391 -2.492 1 98.69 83 LEU A C 1
ATOM 658 O O . LEU A 1 83 ? 3.93 -18.375 -2.328 1 98.69 83 LEU A O 1
ATOM 662 N N . LYS A 1 84 ? 1.848 -18.547 -1.505 1 98.38 84 LYS A N 1
ATOM 663 C CA . LYS A 1 84 ? 2.314 -18.703 -0.131 1 98.38 84 LYS A CA 1
ATOM 664 C C . LYS A 1 84 ? 3.221 -19.922 0.005 1 98.38 84 LYS A C 1
ATOM 666 O O . LYS A 1 84 ? 4.246 -19.875 0.687 1 98.38 84 LYS A O 1
ATOM 671 N N . THR A 1 85 ? 2.883 -20.984 -0.612 1 98.44 85 THR A N 1
ATOM 672 C CA . THR A 1 85 ? 3.646 -22.219 -0.558 1 98.44 85 THR A CA 1
ATOM 673 C C . THR A 1 85 ? 5.062 -22 -1.085 1 98.44 85 THR A C 1
ATOM 675 O O . THR A 1 85 ? 6.031 -22.5 -0.496 1 98.44 85 THR A O 1
ATOM 678 N N . VAL A 1 86 ? 5.18 -21.312 -2.123 1 98.38 86 VAL A N 1
ATOM 679 C CA . VAL A 1 86 ? 6.477 -21.047 -2.744 1 98.38 86 VAL A CA 1
ATOM 680 C C . VAL A 1 86 ? 7.258 -20.047 -1.898 1 98.38 86 VAL A C 1
ATOM 682 O O . VAL A 1 86 ? 8.461 -20.203 -1.688 1 98.38 86 VAL A O 1
ATOM 685 N N . ALA A 1 87 ? 6.617 -19.031 -1.383 1 98.31 87 ALA A N 1
ATOM 686 C CA . ALA A 1 87 ? 7.277 -17.891 -0.75 1 98.31 87 ALA A CA 1
ATOM 687 C C . ALA A 1 87 ? 7.711 -18.219 0.674 1 98.31 87 ALA A C 1
ATOM 689 O O . ALA A 1 87 ? 8.766 -17.781 1.133 1 98.31 87 ALA A O 1
ATOM 690 N N . LYS A 1 88 ? 7.023 -19 1.365 1 98.38 88 LYS A N 1
ATOM 691 C CA . LYS A 1 88 ? 7.184 -19.203 2.803 1 98.38 88 LYS A CA 1
ATOM 692 C C . LYS A 1 88 ? 8.609 -19.625 3.145 1 98.38 88 LYS A C 1
ATOM 694 O O . LYS A 1 88 ? 9.242 -19.031 4.027 1 98.38 88 LYS A O 1
ATOM 699 N N . PRO A 1 89 ? 9.188 -20.609 2.43 1 98.44 89 PRO A N 1
ATOM 700 C CA . PRO A 1 89 ? 10.539 -21.031 2.801 1 98.44 89 PRO A CA 1
ATOM 701 C C . PRO A 1 89 ? 11.602 -19.984 2.463 1 98.44 89 PRO A C 1
ATOM 703 O O . PRO A 1 89 ? 12.75 -20.125 2.885 1 98.44 89 PRO A O 1
ATOM 706 N N . LEU A 1 90 ? 11.227 -18.984 1.68 1 98.62 90 LEU A N 1
ATOM 707 C CA . LEU A 1 90 ? 12.188 -17.984 1.204 1 98.62 90 LEU A CA 1
ATOM 708 C C . LEU A 1 90 ? 12.211 -16.766 2.115 1 98.62 90 LEU A C 1
ATOM 710 O O . LEU A 1 90 ? 13.094 -15.914 1.99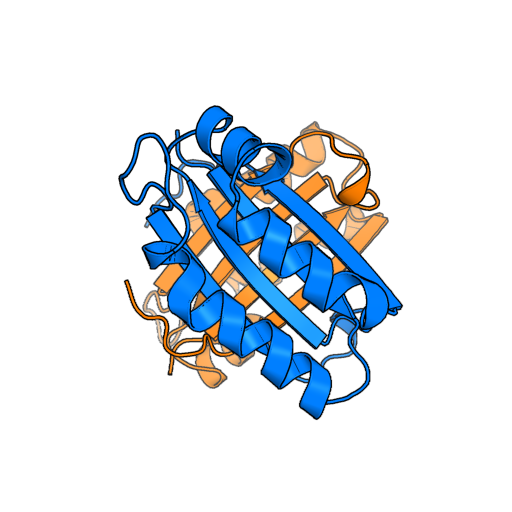9 1 98.62 90 LEU A O 1
ATOM 714 N N . LEU A 1 91 ? 11.266 -16.719 3.027 1 98.25 91 LEU A N 1
ATOM 715 C CA . LEU A 1 91 ? 11.016 -15.492 3.773 1 98.25 91 LEU A CA 1
ATOM 716 C C . LEU A 1 91 ? 11.844 -15.453 5.051 1 98.25 91 LEU A C 1
ATOM 718 O O . LEU A 1 91 ? 11.914 -16.438 5.785 1 98.25 91 LEU A O 1
ATOM 722 N N . GLU A 1 92 ? 12.461 -14.305 5.293 1 98.44 92 GLU A N 1
ATOM 723 C CA . GLU A 1 92 ? 13.008 -14.008 6.613 1 98.44 92 GLU A CA 1
ATOM 724 C C . GLU A 1 92 ? 12.109 -13.047 7.387 1 98.44 92 GLU A C 1
ATOM 726 O O . GLU A 1 92 ? 12.336 -12.789 8.57 1 98.44 92 GLU A O 1
ATOM 731 N N . GLY A 1 93 ? 11.156 -12.398 6.758 1 98.12 93 GLY A N 1
ATOM 732 C CA . GLY A 1 93 ? 10.195 -11.484 7.359 1 98.12 93 GLY A CA 1
ATOM 733 C C . GLY A 1 93 ? 9.062 -11.117 6.426 1 98.12 93 GLY A C 1
ATOM 734 O O . GLY A 1 93 ? 9.234 -11.086 5.207 1 98.12 93 GLY A O 1
ATOM 735 N N . ILE A 1 94 ? 7.918 -10.891 6.961 1 98.62 94 ILE A N 1
ATOM 736 C CA . ILE A 1 94 ? 6.734 -10.469 6.219 1 98.62 94 ILE A CA 1
ATOM 737 C C . ILE A 1 94 ? 5.891 -9.531 7.082 1 98.62 94 ILE A C 1
ATOM 739 O O . ILE A 1 94 ? 5.828 -9.695 8.305 1 98.62 94 ILE A O 1
ATOM 743 N N . MET A 1 95 ? 5.336 -8.57 6.438 1 98.19 95 MET A N 1
ATOM 744 C CA . MET A 1 95 ? 4.363 -7.652 7.023 1 98.19 95 MET A CA 1
ATOM 745 C C . MET A 1 95 ? 3.197 -7.418 6.066 1 98.19 95 MET A C 1
ATOM 747 O O . MET A 1 95 ? 3.393 -7.316 4.855 1 98.19 95 MET A O 1
ATOM 751 N N . MET A 1 96 ? 1.92 -7.383 6.652 1 98.75 96 MET A N 1
ATOM 752 C CA . MET A 1 96 ? 0.734 -7.137 5.832 1 98.75 96 MET A CA 1
ATOM 753 C C . MET A 1 96 ? -0.226 -6.188 6.543 1 98.75 96 MET A C 1
ATOM 755 O O . MET A 1 96 ? -0.49 -6.34 7.734 1 98.75 96 MET A O 1
ATOM 759 N N . THR A 1 97 ? -0.629 -5.137 5.848 1 98.69 97 THR A N 1
ATOM 760 C CA . THR A 1 97 ? -1.685 -4.23 6.281 1 98.69 97 THR A CA 1
ATOM 761 C C . THR A 1 97 ? -2.723 -4.039 5.18 1 98.69 97 THR A C 1
ATOM 763 O O . THR A 1 97 ? -2.438 -4.273 4.004 1 98.69 97 THR A O 1
ATOM 766 N N . TYR A 1 98 ? -3.967 -3.725 5.551 1 98.81 98 TYR A N 1
ATOM 767 C CA . TYR A 1 98 ? -4.98 -3.318 4.582 1 98.81 98 TYR A CA 1
ATOM 768 C C . TYR A 1 98 ? -5.902 -2.26 5.172 1 98.81 98 TYR A C 1
ATOM 770 O O . TYR A 1 98 ? -6.059 -2.172 6.395 1 98.81 98 TYR A O 1
ATOM 778 N N . PHE A 1 99 ? -6.422 -1.469 4.27 1 98.81 99 PHE A N 1
ATOM 779 C CA . PHE A 1 99 ? -7.199 -0.311 4.695 1 98.81 99 PHE A CA 1
ATOM 780 C C . PHE A 1 99 ? -8.18 0.109 3.607 1 98.81 99 PHE A C 1
ATOM 782 O O . PHE A 1 99 ? -8.047 -0.296 2.451 1 98.81 99 PHE A O 1
ATOM 789 N N . GLU A 1 100 ? -9.258 0.773 4.066 1 98.31 100 GLU A N 1
ATOM 790 C CA . GLU A 1 100 ? -10.148 1.503 3.18 1 98.31 100 GLU A CA 1
ATOM 791 C C . GLU A 1 100 ? -9.672 2.934 2.959 1 98.31 100 GLU A C 1
ATOM 793 O O . GLU A 1 100 ? -9.648 3.738 3.893 1 98.31 100 GLU A O 1
ATOM 798 N N . PRO A 1 101 ? -9.258 3.236 1.664 1 98.19 101 PRO A N 1
ATOM 799 C CA . PRO A 1 101 ? -8.805 4.609 1.434 1 98.19 101 PRO A CA 1
ATOM 800 C C . PRO A 1 101 ? -9.875 5.648 1.775 1 98.19 101 PRO A C 1
ATOM 802 O O . PRO A 1 101 ? -11.055 5.445 1.484 1 98.19 101 PRO A O 1
ATOM 805 N N . ILE A 1 102 ? -9.445 6.711 2.451 1 97 102 ILE A N 1
ATOM 806 C CA . ILE A 1 102 ? -10.336 7.848 2.674 1 97 102 ILE A CA 1
ATOM 807 C C . ILE A 1 102 ? -10.555 8.594 1.361 1 97 102 ILE A C 1
ATOM 809 O O . ILE A 1 102 ? -9.836 8.375 0.385 1 97 102 ILE A O 1
ATOM 813 N N . GLU A 1 103 ? -11.594 9.344 1.312 1 89.69 103 GLU A N 1
ATOM 814 C CA . GLU A 1 103 ? -11.82 10.18 0.132 1 89.69 103 GLU A CA 1
ATOM 815 C C . GLU A 1 103 ? -10.773 11.289 0.036 1 89.69 103 GLU A C 1
ATOM 817 O O . GLU A 1 103 ? -10.531 12.008 1.009 1 89.69 103 GLU A O 1
ATOM 822 N N . THR A 1 104 ? -10.031 11.219 -1.044 1 82.56 104 THR A N 1
ATOM 823 C CA . THR A 1 104 ? -9.031 12.25 -1.248 1 82.56 104 THR A CA 1
ATOM 824 C C . THR A 1 104 ? -9.484 13.242 -2.32 1 82.56 104 THR A C 1
ATOM 826 O O . THR A 1 104 ? -10.258 12.883 -3.209 1 82.56 104 THR A O 1
ATOM 829 N N . CYS A 1 105 ? -9.117 14.492 -2.045 1 77.38 105 CYS A N 1
ATOM 830 C CA . CYS A 1 105 ? -9.453 15.555 -2.986 1 77.38 105 CYS A CA 1
ATOM 831 C C . CYS A 1 105 ? -8.344 15.734 -4.02 1 77.38 105 CYS A C 1
ATOM 833 O O . CYS A 1 105 ? -7.188 15.945 -3.662 1 77.38 105 CYS A O 1
ATOM 835 N N . SER A 1 106 ? -8.484 15.375 -5.336 1 70.06 106 SER A N 1
ATOM 836 C CA . SER A 1 106 ? -7.496 15.555 -6.395 1 70.06 106 SER A CA 1
ATOM 837 C C . SER A 1 106 ? -7.574 16.953 -6.992 1 70.06 106 SER A C 1
ATOM 839 O O . SER A 1 106 ? -8.633 17.594 -6.965 1 70.06 106 SER A O 1
ATOM 841 N N . MET B 1 1 ? 9.055 4.969 -15.938 1 78.56 1 MET B N 1
ATOM 842 C CA . MET B 1 1 ? 8.438 3.889 -15.172 1 78.56 1 MET B CA 1
ATOM 843 C C . MET B 1 1 ? 7.938 4.391 -13.828 1 78.56 1 MET B C 1
ATOM 845 O O . MET B 1 1 ? 8.523 5.309 -13.242 1 78.56 1 MET B O 1
ATOM 849 N N . THR B 1 2 ? 6.637 4.18 -13.438 1 96.5 2 THR B N 1
ATOM 850 C CA . THR B 1 2 ? 6.027 4.809 -12.266 1 96.5 2 THR B CA 1
ATOM 851 C C . THR B 1 2 ? 6.629 4.258 -10.977 1 96.5 2 THR B C 1
ATOM 853 O O . THR B 1 2 ? 7.297 3.223 -10.992 1 96.5 2 THR B O 1
ATOM 856 N N . ILE B 1 3 ? 6.602 5.051 -9.969 1 98.75 3 ILE B N 1
ATOM 857 C CA . ILE B 1 3 ? 7.09 4.66 -8.656 1 98.75 3 ILE B CA 1
ATOM 858 C C . ILE B 1 3 ? 5.918 4.566 -7.676 1 98.75 3 ILE B C 1
ATOM 860 O O . ILE B 1 3 ? 5.09 5.477 -7.605 1 98.75 3 ILE B O 1
ATOM 864 N N . CYS B 1 4 ? 5.879 3.432 -7.016 1 98.88 4 CYS B N 1
ATOM 865 C CA . CYS B 1 4 ? 4.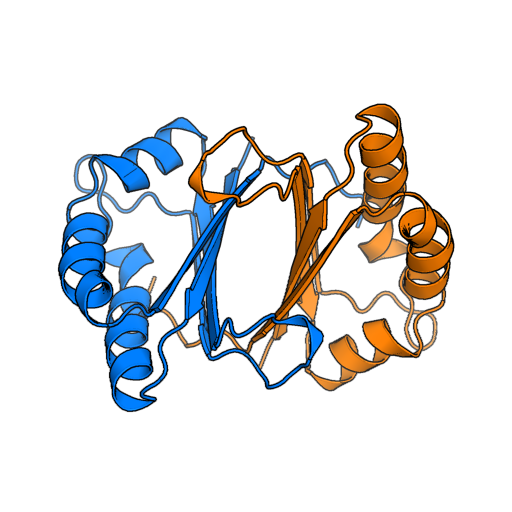941 3.25 -5.914 1 98.88 4 CYS B CA 1
ATOM 866 C C . CYS B 1 4 ? 5.645 3.402 -4.57 1 98.88 4 CYS B C 1
ATOM 868 O O . CYS B 1 4 ? 6.668 2.76 -4.324 1 98.88 4 CYS B O 1
ATOM 870 N N . ARG B 1 5 ? 5.184 4.352 -3.744 1 98.94 5 ARG B N 1
ATOM 871 C CA . ARG B 1 5 ? 5.715 4.578 -2.404 1 98.94 5 ARG B CA 1
ATOM 872 C C . ARG B 1 5 ? 4.715 4.145 -1.338 1 98.94 5 ARG B C 1
ATOM 874 O O . ARG B 1 5 ? 3.547 4.539 -1.377 1 98.94 5 ARG B O 1
ATOM 881 N N . VAL B 1 6 ? 5.152 3.299 -0.407 1 98.94 6 VAL B N 1
ATOM 882 C CA . VAL B 1 6 ? 4.363 2.832 0.728 1 98.94 6 VAL B CA 1
ATOM 883 C C . VAL B 1 6 ? 4.938 3.396 2.025 1 98.94 6 VAL B C 1
ATOM 885 O O . VAL B 1 6 ? 6.133 3.262 2.293 1 98.94 6 VAL B O 1
ATOM 888 N N . THR B 1 7 ? 4.102 4.094 2.777 1 98.94 7 THR B N 1
ATOM 889 C CA . THR B 1 7 ? 4.453 4.562 4.113 1 98.94 7 THR B CA 1
ATOM 890 C C . THR B 1 7 ? 3.48 4.008 5.152 1 98.94 7 THR B C 1
ATOM 892 O O . THR B 1 7 ? 2.264 4.07 4.969 1 98.94 7 THR B O 1
ATOM 895 N N . LEU B 1 8 ? 4 3.424 6.195 1 98.88 8 LEU B N 1
ATOM 896 C CA . LEU B 1 8 ? 3.219 2.893 7.309 1 98.88 8 LEU B CA 1
ATOM 897 C C . LEU B 1 8 ? 3.584 3.596 8.609 1 98.88 8 LEU B C 1
ATOM 899 O O . LEU B 1 8 ? 4.762 3.828 8.891 1 98.88 8 LEU B O 1
ATOM 903 N N . PHE B 1 9 ? 2.535 3.928 9.414 1 98.88 9 PHE B N 1
ATOM 904 C CA . PHE B 1 9 ? 2.729 4.676 10.648 1 98.88 9 PHE B CA 1
ATOM 905 C C . PHE B 1 9 ? 2.184 3.902 11.844 1 98.88 9 PHE B C 1
ATOM 907 O O . PHE B 1 9 ? 1.196 3.176 11.719 1 98.88 9 PHE B O 1
ATOM 914 N N . LYS B 1 10 ? 2.842 4.012 12.977 1 98.75 10 LYS B N 1
ATOM 915 C CA . LYS B 1 10 ? 2.283 3.715 14.289 1 98.75 10 LYS B CA 1
ATOM 916 C C . LYS B 1 10 ? 1.901 4.996 15.031 1 98.75 10 LYS B C 1
ATOM 918 O O . LYS B 1 10 ? 2.773 5.762 15.445 1 98.75 10 LYS B O 1
ATOM 923 N N . ILE B 1 11 ? 0.592 5.277 15.078 1 98.69 11 ILE B N 1
ATOM 924 C CA . ILE B 1 11 ? 0.007 6.43 15.758 1 98.69 11 ILE B CA 1
ATOM 925 C C . ILE B 1 11 ? -1.066 5.965 16.734 1 98.69 11 ILE B C 1
ATOM 927 O O . ILE B 1 11 ? -2.201 5.688 16.344 1 98.69 11 ILE B O 1
ATOM 931 N N . PRO B 1 12 ? -0.701 5.832 18 1 96.56 12 PRO B N 1
ATOM 932 C CA . PRO B 1 12 ? -1.552 5.148 18.969 1 96.56 12 PRO B CA 1
ATOM 933 C C . PRO B 1 12 ? -2.922 5.805 19.125 1 96.56 12 PRO B C 1
ATOM 935 O O . PRO B 1 12 ? -3.939 5.109 19.203 1 96.56 12 PRO B O 1
ATOM 938 N N . LYS B 1 13 ? -3.01 7.199 19.156 1 97.88 13 LYS B N 1
ATOM 939 C CA . LYS B 1 13 ? -4.273 7.887 19.406 1 97.88 13 LYS B CA 1
ATOM 940 C C . LYS B 1 13 ? -5.07 8.062 18.125 1 97.88 13 LYS B C 1
ATOM 942 O O . LYS B 1 13 ? -4.543 8.562 17.125 1 97.88 13 LYS B O 1
ATOM 947 N N . GLU B 1 14 ? -6.324 7.645 18.188 1 97.75 14 GLU B N 1
ATOM 948 C CA . GLU B 1 14 ? -7.203 7.754 17.031 1 97.75 14 GLU B CA 1
ATOM 949 C C . GLU B 1 14 ? -7.316 9.203 16.562 1 97.75 14 GLU B C 1
ATOM 951 O O . GLU B 1 14 ? -7.305 9.469 15.352 1 97.75 14 GLU B O 1
ATOM 956 N N . GLU B 1 15 ? -7.441 10.18 17.516 1 98.31 15 GLU B N 1
ATOM 957 C CA . GLU B 1 15 ? -7.547 11.594 17.156 1 98.31 15 GLU B CA 1
ATOM 958 C C . GLU B 1 15 ? -6.309 12.07 16.391 1 98.31 15 GLU B C 1
ATOM 960 O O . GLU B 1 15 ? -6.406 12.906 15.492 1 98.31 15 GLU B O 1
ATOM 965 N N . ASP B 1 16 ? -5.184 11.492 16.719 1 98.75 16 ASP B N 1
ATOM 966 C CA . ASP B 1 16 ? -3.941 11.836 16.031 1 98.75 16 ASP B CA 1
ATOM 967 C C . ASP B 1 16 ? -3.91 11.242 14.625 1 98.75 16 ASP B C 1
ATOM 969 O O . ASP B 1 16 ? -3.436 11.883 13.688 1 98.75 16 ASP B O 1
ATOM 973 N N . ARG B 1 17 ? -4.422 10.031 14.477 1 98.69 17 ARG B N 1
ATOM 974 C CA . ARG B 1 17 ? -4.512 9.438 13.148 1 98.69 17 ARG B CA 1
ATOM 975 C C . ARG B 1 17 ? -5.422 10.266 12.242 1 98.69 17 ARG B C 1
ATOM 977 O O . ARG B 1 17 ? -5.121 10.469 11.07 1 98.69 17 ARG B O 1
ATOM 984 N N . LYS B 1 18 ? -6.512 10.766 12.805 1 98.31 18 LYS B N 1
ATOM 985 C CA . LYS B 1 18 ? -7.43 11.609 12.039 1 98.31 18 LYS B CA 1
ATOM 986 C C . LYS B 1 18 ? -6.746 12.898 11.594 1 98.31 18 LYS B C 1
ATOM 988 O O . LYS B 1 18 ? -6.984 13.383 10.484 1 98.31 18 LYS B O 1
ATOM 993 N N . THR B 1 19 ? -5.883 13.453 12.469 1 98.44 19 THR B N 1
ATOM 994 C CA . THR B 1 19 ? -5.133 14.656 12.141 1 98.44 19 THR B CA 1
ATOM 995 C C . THR B 1 19 ? -4.207 14.414 10.953 1 98.44 19 THR B C 1
ATOM 997 O O . THR B 1 19 ? -4.18 15.203 10.008 1 98.44 19 THR B O 1
ATOM 1000 N N . VAL B 1 20 ? -3.504 13.289 10.922 1 98.56 20 VAL B N 1
ATOM 1001 C CA . VAL B 1 20 ? -2.574 12.961 9.852 1 98.56 20 VAL B CA 1
ATOM 1002 C C . VAL B 1 20 ? -3.35 12.648 8.57 1 98.56 20 VAL B C 1
ATOM 1004 O O . VAL B 1 20 ? -2.988 13.117 7.488 1 98.56 20 VAL B O 1
ATOM 1007 N N . LEU B 1 21 ? -4.492 12.008 8.68 1 98.44 21 LEU B N 1
ATOM 1008 C CA . LEU B 1 21 ? -5.301 11.648 7.523 1 98.44 21 LEU B CA 1
ATOM 1009 C C . LEU B 1 21 ? -5.91 12.883 6.875 1 98.44 21 LEU B C 1
ATOM 1011 O O . LEU B 1 21 ? -6.074 12.938 5.656 1 98.44 21 LEU B O 1
ATOM 1015 N N . ALA B 1 22 ? -6.25 13.891 7.688 1 97.75 22 ALA B N 1
ATOM 1016 C CA . ALA B 1 22 ? -6.777 15.133 7.145 1 97.75 22 ALA B CA 1
ATOM 1017 C C . ALA B 1 22 ? -5.77 15.797 6.215 1 97.75 22 ALA B C 1
ATOM 1019 O O . ALA B 1 22 ? -6.145 16.375 5.191 1 97.75 22 ALA B O 1
ATOM 1020 N N . LEU B 1 23 ? -4.48 15.68 6.508 1 97.94 23 LEU B N 1
ATOM 1021 C CA . LEU B 1 23 ? -3.438 16.25 5.656 1 97.94 23 LEU B CA 1
ATOM 1022 C C . LEU B 1 23 ? -3.285 15.438 4.371 1 97.94 23 LEU B C 1
ATOM 1024 O O . LEU B 1 23 ? -3.102 16.016 3.295 1 97.94 23 LEU B O 1
ATOM 1028 N N . TYR B 1 24 ? -3.445 14.141 4.461 1 98.25 24 TYR B N 1
ATOM 1029 C CA . TYR B 1 24 ? -3.32 13.312 3.27 1 98.25 24 TYR B CA 1
ATOM 1030 C C . TYR B 1 24 ? -4.523 13.492 2.35 1 98.25 24 TYR B C 1
ATOM 1032 O O . TYR B 1 24 ? -4.434 13.242 1.146 1 98.25 24 TYR B O 1
ATOM 1040 N N . ARG B 1 25 ? -5.695 13.938 2.908 1 96.88 25 ARG B N 1
ATOM 1041 C CA . ARG B 1 25 ? -6.906 14.141 2.121 1 96.88 25 ARG B CA 1
ATOM 1042 C C . ARG B 1 25 ? -6.664 15.125 0.98 1 96.88 25 ARG B C 1
ATOM 1044 O O . ARG B 1 25 ? -7.234 14.977 -0.103 1 96.88 25 ARG B O 1
ATOM 1051 N N . THR B 1 26 ? -5.781 16.094 1.187 1 97 26 THR B N 1
ATOM 1052 C CA . THR B 1 26 ? -5.57 17.141 0.189 1 97 26 THR B CA 1
ATOM 1053 C C . THR B 1 26 ? -4.141 17.094 -0.349 1 97 26 THR B C 1
ATOM 1055 O O . THR B 1 26 ? -3.729 17.969 -1.105 1 97 26 THR B O 1
ATOM 1058 N N . MET B 1 27 ? -3.363 16.047 -0.041 1 98.19 27 MET B N 1
ATOM 1059 C CA . MET B 1 27 ? -1.942 16 -0.372 1 98.19 27 MET B CA 1
ATOM 1060 C C . MET B 1 27 ? -1.734 16.031 -1.883 1 98.19 27 MET B C 1
ATOM 1062 O O . MET B 1 27 ? -0.848 16.719 -2.383 1 98.19 27 MET B O 1
ATOM 1066 N N . GLN B 1 28 ? -2.539 15.289 -2.592 1 97.62 28 GLN B N 1
ATOM 1067 C CA . GLN B 1 28 ? -2.365 15.219 -4.039 1 97.62 28 GLN B CA 1
ATOM 1068 C C . GLN B 1 28 ? -2.518 16.594 -4.684 1 97.62 28 GLN B C 1
ATOM 1070 O O . GLN B 1 28 ? -1.84 16.906 -5.664 1 97.62 28 GLN B O 1
ATOM 1075 N N . LYS B 1 29 ? -3.381 17.422 -4.133 1 97.12 29 LYS B N 1
ATOM 1076 C CA . LYS B 1 29 ? -3.621 18.781 -4.617 1 97.12 29 LYS B CA 1
ATOM 1077 C C . LYS B 1 29 ? -2.58 19.75 -4.07 1 97.12 29 LYS B C 1
ATOM 1079 O O . LYS B 1 29 ? -2.133 20.656 -4.781 1 97.12 29 LYS B O 1
ATOM 1084 N N . ASP B 1 30 ? -2.191 19.562 -2.824 1 97.69 30 ASP B N 1
ATOM 1085 C CA . ASP B 1 30 ? -1.356 20.531 -2.117 1 97.69 30 ASP B CA 1
ATOM 1086 C C . ASP B 1 30 ? 0.116 20.359 -2.486 1 97.69 30 ASP B C 1
ATOM 1088 O O . ASP B 1 30 ? 0.899 21.312 -2.395 1 97.69 30 ASP B O 1
ATOM 1092 N N . ALA B 1 31 ? 0.513 19.172 -2.838 1 98.25 31 ALA B N 1
ATOM 1093 C CA . ALA B 1 31 ? 1.896 18.938 -3.24 1 98.25 31 ALA B CA 1
ATOM 1094 C C . ALA B 1 31 ? 2.162 19.484 -4.641 1 98.25 31 ALA B C 1
ATOM 1096 O O . ALA B 1 31 ? 1.651 18.938 -5.629 1 98.25 31 ALA B O 1
ATOM 1097 N N . LEU B 1 32 ? 3.016 20.531 -4.691 1 98.06 32 LEU B N 1
ATOM 1098 C CA . LEU B 1 32 ? 3.287 21.203 -5.957 1 98.06 32 LEU B CA 1
ATOM 1099 C C . LEU B 1 32 ? 4.766 21.125 -6.316 1 98.06 32 LEU B C 1
ATOM 1101 O O . LEU B 1 32 ? 5.629 21.219 -5.438 1 98.06 32 LEU B O 1
ATOM 1105 N N . LYS B 1 33 ? 5.055 20.844 -7.508 1 97.69 33 LYS B N 1
ATOM 1106 C CA . LYS B 1 33 ? 6.352 20.969 -8.164 1 97.69 33 LYS B CA 1
ATOM 1107 C C . LYS B 1 33 ? 6.285 21.953 -9.328 1 97.69 33 LYS B C 1
ATOM 1109 O O . LYS B 1 33 ? 5.508 21.766 -10.266 1 97.69 33 LYS B O 1
ATOM 1114 N N . ASP B 1 34 ? 7.023 23.078 -9.258 1 96.75 34 ASP B N 1
ATOM 1115 C CA . ASP B 1 34 ? 6.977 24.156 -10.227 1 96.75 34 ASP B CA 1
ATOM 1116 C C . ASP B 1 34 ? 5.559 24.703 -10.367 1 96.75 34 ASP B C 1
ATOM 1118 O O . ASP B 1 34 ? 5.082 24.922 -11.484 1 96.75 34 ASP B O 1
ATOM 1122 N N . GLY B 1 35 ? 4.836 24.703 -9.273 1 96.75 35 GLY B N 1
ATOM 1123 C CA . GLY B 1 35 ? 3.531 25.344 -9.211 1 96.75 35 GLY B CA 1
ATOM 1124 C C . GLY B 1 35 ? 2.4 24.438 -9.664 1 96.75 35 GLY B C 1
ATOM 1125 O O . GLY B 1 35 ? 1.247 24.875 -9.734 1 96.75 35 GLY B O 1
ATOM 1126 N N . ALA B 1 36 ? 2.711 23.172 -9.93 1 97.62 36 ALA B N 1
ATOM 1127 C CA . ALA B 1 36 ? 1.676 22.266 -10.43 1 97.62 36 ALA B CA 1
ATOM 1128 C C . ALA B 1 36 ? 1.677 20.953 -9.648 1 97.62 36 ALA B C 1
ATOM 1130 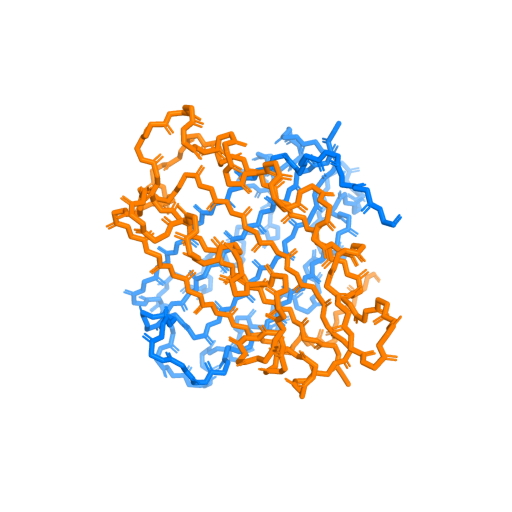O O . ALA B 1 36 ? 2.732 20.469 -9.234 1 97.62 36 ALA B O 1
ATOM 1131 N N . PRO B 1 37 ? 0.399 20.438 -9.469 1 97.88 37 PRO B N 1
ATOM 1132 C CA . PRO B 1 37 ? 0.357 19.094 -8.883 1 97.88 37 PRO B CA 1
ATOM 1133 C C . PRO B 1 37 ? 1.143 18.078 -9.703 1 97.88 37 PRO B C 1
ATOM 1135 O O . PRO B 1 37 ? 1.149 18.141 -10.938 1 97.88 37 PRO B O 1
ATOM 1138 N N . TYR B 1 38 ? 1.855 17.078 -9.016 1 98.19 38 TYR B N 1
ATOM 1139 C CA . TYR B 1 38 ? 2.715 16.141 -9.742 1 98.19 38 TYR B CA 1
ATOM 1140 C C . TYR B 1 38 ? 2.562 14.727 -9.203 1 98.19 38 TYR B C 1
ATOM 1142 O O . TYR B 1 38 ? 3.096 13.781 -9.781 1 98.19 38 TYR B O 1
ATOM 1150 N N . ILE B 1 39 ? 1.93 14.57 -8.031 1 98.25 39 ILE B N 1
ATOM 1151 C CA . ILE B 1 39 ? 1.638 13.242 -7.52 1 98.25 39 ILE B CA 1
ATOM 1152 C C . ILE B 1 39 ? 0.493 12.617 -8.32 1 98.25 39 ILE B C 1
ATOM 1154 O O . ILE B 1 39 ? -0.552 13.242 -8.508 1 98.25 39 ILE B O 1
ATOM 1158 N N . LEU B 1 40 ? 0.702 11.367 -8.812 1 97.88 40 LEU B N 1
ATOM 1159 C CA . LEU B 1 40 ? -0.288 10.719 -9.664 1 97.88 40 LEU B CA 1
ATOM 1160 C C . LEU B 1 40 ? -1.48 10.242 -8.844 1 97.88 40 LEU B C 1
ATOM 1162 O O . LEU B 1 40 ? -2.627 10.352 -9.289 1 97.88 40 LEU B O 1
ATOM 1166 N N . SER B 1 41 ? -1.255 9.734 -7.672 1 97.44 41 SER B N 1
ATOM 1167 C CA . SER B 1 41 ? -2.33 9.266 -6.805 1 97.44 41 SER B CA 1
ATOM 1168 C C . SER B 1 41 ? -1.857 9.141 -5.359 1 97.44 41 SER B C 1
ATOM 1170 O O . SER B 1 41 ? -0.668 8.938 -5.105 1 97.44 41 SER B O 1
ATOM 1172 N N . VAL B 1 42 ? -2.76 9.352 -4.422 1 98.12 42 VAL B N 1
ATOM 1173 C CA . VAL B 1 42 ? -2.568 9.125 -2.992 1 98.12 42 VAL B CA 1
ATOM 1174 C C . VAL B 1 42 ? -3.756 8.344 -2.43 1 98.12 42 VAL B C 1
ATOM 1176 O O . VAL B 1 42 ? -4.91 8.742 -2.602 1 98.12 42 VAL B O 1
ATOM 1179 N N . LYS B 1 43 ? -3.518 7.273 -1.799 1 98.25 43 LYS B N 1
ATOM 1180 C CA . LYS B 1 43 ? -4.492 6.527 -1.008 1 98.25 43 LYS B CA 1
ATOM 1181 C C . LYS B 1 43 ? -4.027 6.383 0.439 1 98.25 43 LYS B C 1
ATOM 1183 O O . LYS B 1 43 ? -2.926 5.891 0.696 1 98.25 43 LYS B O 1
ATOM 1188 N N . ALA B 1 44 ? -4.809 6.816 1.35 1 98.56 44 ALA B N 1
ATOM 1189 C CA . ALA B 1 44 ? -4.473 6.785 2.771 1 98.56 44 ALA B CA 1
ATOM 1190 C C . ALA B 1 44 ? -5.652 6.289 3.604 1 98.56 44 ALA B C 1
ATOM 1192 O O . ALA B 1 44 ? -6.809 6.484 3.23 1 98.56 44 ALA B O 1
ATOM 1193 N N . GLY B 1 45 ? -5.395 5.656 4.703 1 98.62 45 GLY B N 1
ATOM 1194 C CA . GLY B 1 45 ? -6.449 5.227 5.605 1 98.62 45 GLY B CA 1
ATOM 1195 C C . GLY B 1 45 ? -5.922 4.516 6.84 1 98.62 45 GLY B C 1
ATOM 1196 O O . GLY B 1 45 ? -4.77 4.074 6.867 1 98.62 45 GLY B O 1
ATOM 1197 N N . SER B 1 46 ? -6.781 4.527 7.871 1 98.56 46 SER B N 1
ATOM 1198 C CA . SER B 1 46 ? -6.496 3.676 9.023 1 98.56 46 SER B CA 1
ATOM 1199 C C . SER B 1 46 ? -6.59 2.199 8.656 1 98.56 46 SER B C 1
ATOM 1201 O O . SER B 1 46 ? -7.488 1.792 7.922 1 98.56 46 SER B O 1
ATOM 1203 N N . THR B 1 47 ? -5.555 1.439 9.227 1 98.5 47 THR B N 1
ATOM 1204 C CA . THR B 1 47 ? -5.531 0.024 8.883 1 98.5 47 THR B CA 1
ATOM 1205 C C . THR B 1 47 ? -6.516 -0.761 9.742 1 98.5 47 THR B C 1
ATOM 1207 O O . THR B 1 47 ? -6.871 -0.329 10.836 1 98.5 47 THR B O 1
ATOM 1210 N N . PHE B 1 48 ? -7.027 -1.891 9.195 1 97.88 48 PHE B N 1
ATOM 1211 C CA . PHE B 1 48 ? -7.82 -2.84 9.969 1 97.88 48 PHE B CA 1
ATOM 1212 C C . PHE B 1 48 ? -6.938 -3.625 10.93 1 97.88 48 PHE B C 1
ATOM 1214 O O . PHE B 1 48 ? -5.734 -3.773 10.703 1 97.88 48 PHE B O 1
ATOM 1221 N N . GLU B 1 49 ? -7.551 -4.012 12.039 1 96.5 49 GLU B N 1
ATOM 1222 C CA . GLU B 1 49 ? -6.816 -4.859 12.977 1 96.5 49 GLU B CA 1
ATOM 1223 C C . GLU B 1 49 ? -6.441 -6.191 12.336 1 96.5 49 GLU B C 1
ATOM 1225 O O . GLU B 1 49 ? -7.285 -6.863 11.734 1 96.5 49 GLU B O 1
ATOM 1230 N N . ASP B 1 50 ? -5.195 -6.5 12.438 1 96.75 50 ASP B N 1
ATOM 1231 C CA . ASP B 1 50 ? -4.605 -7.742 11.953 1 96.75 50 ASP B CA 1
ATOM 1232 C C . ASP B 1 50 ? -3.26 -8.008 12.625 1 96.75 50 ASP B C 1
ATOM 1234 O O . ASP B 1 50 ? -2.473 -7.086 12.844 1 96.75 50 ASP B O 1
ATOM 1238 N N . GLN B 1 51 ? -2.969 -9.234 12.984 1 95.31 51 GLN B N 1
ATOM 1239 C CA . GLN B 1 51 ? -1.727 -9.562 13.672 1 95.31 51 GLN B CA 1
ATOM 1240 C C . GLN B 1 51 ? -0.517 -9.336 12.773 1 95.31 51 GLN B C 1
ATOM 1242 O O . GLN B 1 51 ? 0.594 -9.117 13.258 1 95.31 51 GLN B O 1
ATOM 1247 N N . ARG B 1 52 ? -0.745 -9.359 11.57 1 97.31 52 ARG B N 1
ATOM 1248 C CA . ARG B 1 52 ? 0.369 -9.297 10.625 1 97.31 52 ARG B CA 1
ATOM 1249 C C . ARG B 1 52 ? 0.816 -7.852 10.414 1 97.31 52 ARG B C 1
ATOM 1251 O O . ARG B 1 52 ? 1.859 -7.605 9.805 1 97.31 52 ARG B O 1
ATOM 1258 N N . ARG B 1 53 ? 0.093 -6.852 10.859 1 97.69 53 ARG B N 1
ATOM 1259 C CA . ARG B 1 53 ? 0.393 -5.457 10.555 1 97.69 53 ARG B CA 1
ATOM 1260 C C . ARG B 1 53 ? 1.5 -4.926 11.461 1 97.69 53 ARG B C 1
ATOM 1262 O O . ARG B 1 53 ? 1.934 -3.781 11.305 1 97.69 53 ARG B O 1
ATOM 1269 N N . GLN B 1 54 ? 1.993 -5.656 12.484 1 97.19 54 GLN B N 1
ATOM 1270 C CA . GLN B 1 54 ? 3.139 -5.352 13.336 1 97.19 54 GLN B CA 1
ATOM 1271 C C . GLN B 1 54 ? 2.998 -3.977 13.977 1 97.19 54 GLN B C 1
ATOM 1273 O O . GLN B 1 54 ? 3.965 -3.215 14.047 1 97.19 54 GLN B O 1
ATOM 1278 N N . GLY B 1 55 ? 1.812 -3.549 14.328 1 97.56 55 GLY B N 1
ATOM 1279 C CA . GLY B 1 55 ? 1.544 -2.34 15.094 1 97.56 55 GLY B CA 1
ATOM 1280 C C . GLY B 1 55 ? 1.29 -1.126 14.219 1 97.56 55 GLY B C 1
ATOM 1281 O O . GLY B 1 55 ? 0.962 -0.05 14.727 1 97.56 55 GLY B O 1
ATOM 1282 N N . PHE B 1 56 ? 1.47 -1.311 12.891 1 98.69 56 PHE B N 1
ATOM 1283 C CA . PHE B 1 56 ? 1.193 -0.194 12 1 98.69 56 PHE B CA 1
ATOM 1284 C C . PHE B 1 56 ? -0.308 0.003 11.828 1 98.69 56 PHE B C 1
ATOM 1286 O O . PHE B 1 56 ? -1.04 -0.955 11.562 1 98.69 56 PHE B O 1
ATOM 1293 N N . ASN B 1 57 ? -0.798 1.243 12.023 1 98.75 57 ASN B N 1
ATOM 1294 C CA . ASN B 1 57 ? -2.238 1.462 12.102 1 98.75 57 ASN B CA 1
ATOM 1295 C C . ASN B 1 57 ? -2.686 2.584 11.172 1 98.75 57 ASN B C 1
ATOM 1297 O O . ASN B 1 57 ? -3.854 2.975 11.18 1 98.75 57 ASN B O 1
ATOM 1301 N N . LEU B 1 58 ? -1.854 3.121 10.383 1 98.88 58 LEU B N 1
ATOM 1302 C CA . LEU B 1 58 ? -2.125 4.047 9.289 1 98.88 58 LEU B CA 1
ATOM 1303 C C . LEU B 1 58 ? -1.213 3.764 8.094 1 98.88 58 LEU B C 1
ATOM 1305 O O . LEU B 1 58 ? -0.008 3.566 8.266 1 98.88 58 LEU B O 1
ATOM 1309 N N . ALA B 1 59 ? -1.824 3.627 6.91 1 98.88 59 ALA B N 1
ATOM 1310 C CA . ALA B 1 59 ? -1.071 3.312 5.699 1 98.88 59 ALA B CA 1
ATOM 1311 C C . ALA B 1 59 ? -1.332 4.348 4.605 1 98.88 59 ALA B C 1
ATOM 1313 O O . ALA B 1 59 ? -2.445 4.863 4.484 1 98.88 59 ALA B O 1
ATOM 1314 N N . VAL B 1 60 ? -0.316 4.68 3.846 1 98.88 60 VAL B N 1
ATOM 1315 C CA . VAL B 1 60 ? -0.383 5.582 2.701 1 98.88 60 VAL B CA 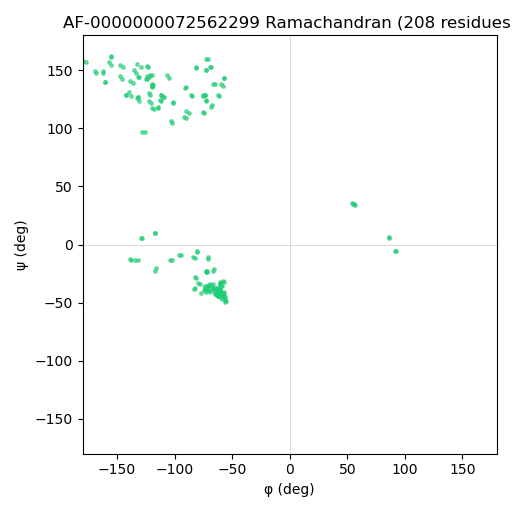1
ATOM 1316 C C . VAL B 1 60 ? 0.326 4.953 1.504 1 98.88 60 VAL B C 1
ATOM 1318 O O . VAL B 1 60 ? 1.454 4.473 1.625 1 98.88 60 VAL B O 1
ATOM 1321 N N . VAL B 1 61 ? -0.352 4.859 0.352 1 98.81 61 VAL B N 1
ATOM 1322 C CA . VAL B 1 61 ? 0.211 4.469 -0.936 1 98.81 61 VAL B CA 1
ATOM 1323 C C . VAL B 1 61 ? 0.152 5.648 -1.904 1 98.81 61 VAL B C 1
ATOM 1325 O O . VAL B 1 61 ? -0.93 6.16 -2.203 1 98.81 61 VAL B O 1
ATOM 1328 N N . SER B 1 62 ? 1.337 6.109 -2.348 1 98.69 62 SER B N 1
ATOM 1329 C CA . SER B 1 62 ? 1.43 7.188 -3.326 1 98.69 62 SER B CA 1
ATOM 1330 C C . SER B 1 62 ? 2.143 6.727 -4.594 1 98.69 62 SER B C 1
ATOM 1332 O O . SER B 1 62 ? 3.041 5.887 -4.531 1 98.69 62 SER B O 1
ATOM 1334 N N . GLU B 1 63 ? 1.708 7.262 -5.719 1 98.56 63 GLU B N 1
ATOM 1335 C CA . GLU B 1 63 ? 2.334 6.961 -7 1 98.56 63 GLU B CA 1
ATOM 1336 C C . GLU B 1 63 ? 2.881 8.219 -7.66 1 98.56 63 GLU B C 1
ATOM 1338 O O . GLU B 1 63 ? 2.232 9.273 -7.641 1 98.56 63 GLU B O 1
ATOM 1343 N N . PHE B 1 64 ? 4.098 8.078 -8.18 1 98.75 64 PHE B N 1
ATOM 1344 C CA . PHE B 1 64 ? 4.816 9.156 -8.852 1 98.75 64 PHE B CA 1
ATOM 1345 C C . PHE B 1 64 ? 5.195 8.75 -10.273 1 98.75 64 PHE B C 1
ATOM 1347 O O . PHE B 1 64 ? 5.367 7.562 -10.555 1 98.75 64 PHE B O 1
ATOM 1354 N N . ALA B 1 65 ? 5.32 9.727 -11.109 1 98.25 65 ALA B N 1
ATOM 1355 C CA . ALA B 1 65 ? 5.66 9.461 -12.5 1 98.25 65 ALA B CA 1
ATOM 1356 C C . ALA B 1 65 ? 7.113 9.008 -12.641 1 98.25 65 ALA B C 1
ATOM 1358 O O . ALA B 1 65 ? 7.492 8.414 -13.648 1 98.25 65 ALA B O 1
ATOM 1359 N N . SER B 1 66 ? 7.973 9.359 -11.656 1 98 66 SER B N 1
ATOM 1360 C CA . SER B 1 66 ? 9.391 9.016 -11.695 1 98 66 SER B CA 1
ATOM 1361 C C . SER B 1 66 ? 9.984 8.969 -10.289 1 98 66 SER B C 1
ATOM 1363 O O . SER B 1 66 ? 9.391 9.477 -9.344 1 98 66 SER B O 1
ATOM 1365 N N . GLU B 1 67 ? 11.125 8.312 -10.258 1 97.88 67 GLU B N 1
ATOM 1366 C CA . GLU B 1 67 ? 11.867 8.305 -9 1 97.88 67 GLU B CA 1
ATOM 1367 C C . GLU B 1 67 ? 12.25 9.727 -8.586 1 97.88 67 GLU B C 1
ATOM 1369 O O . GLU B 1 67 ? 12.25 10.047 -7.395 1 97.88 67 GLU B O 1
ATOM 1374 N N . ASP B 1 68 ? 12.625 10.586 -9.578 1 97.88 68 ASP B N 1
ATOM 1375 C CA . ASP B 1 68 ? 12.984 11.969 -9.281 1 97.88 68 ASP B CA 1
ATOM 1376 C C . ASP B 1 68 ? 11.812 12.711 -8.641 1 97.88 68 ASP B C 1
ATOM 1378 O O . ASP B 1 68 ? 12 13.508 -7.715 1 97.88 68 ASP B O 1
ATOM 1382 N N . ASP B 1 69 ? 10.602 12.477 -9.117 1 98.38 69 ASP B N 1
ATOM 1383 C CA . ASP B 1 69 ? 9.422 13.094 -8.516 1 98.38 69 ASP B CA 1
ATOM 1384 C C . ASP B 1 69 ? 9.234 12.633 -7.074 1 98.38 69 ASP B C 1
ATOM 1386 O O . ASP B 1 69 ? 8.906 13.43 -6.195 1 98.38 69 ASP B O 1
ATOM 1390 N N . MET B 1 70 ? 9.43 11.359 -6.84 1 98.62 70 MET B N 1
ATOM 1391 C CA . MET B 1 70 ? 9.312 10.836 -5.484 1 98.62 70 MET B CA 1
ATOM 1392 C C . MET B 1 70 ? 10.375 11.445 -4.57 1 98.62 70 MET B C 1
ATOM 1394 O O . MET B 1 70 ? 10.078 11.828 -3.436 1 98.62 70 MET B O 1
ATOM 1398 N N . LYS B 1 71 ? 11.602 11.578 -5.047 1 98.06 71 LYS B N 1
ATOM 1399 C CA . LYS B 1 71 ? 12.672 12.172 -4.258 1 98.06 71 LYS B CA 1
ATOM 1400 C C . LYS B 1 71 ? 12.398 13.648 -3.986 1 98.06 71 LYS B C 1
ATOM 1402 O O . LYS B 1 71 ? 12.711 14.156 -2.906 1 98.06 71 LYS B O 1
ATOM 1407 N N . PHE B 1 72 ? 11.844 14.367 -4.996 1 98.62 72 PHE B N 1
ATOM 1408 C CA . PHE B 1 72 ? 11.422 15.742 -4.762 1 98.62 72 PHE B CA 1
ATOM 1409 C C . PHE B 1 72 ? 10.398 15.812 -3.631 1 98.62 72 PHE B C 1
ATOM 1411 O O . PHE B 1 72 ? 10.516 16.656 -2.738 1 98.62 72 PHE B O 1
ATOM 1418 N N . TYR B 1 73 ? 9.438 14.922 -3.631 1 98.81 73 TYR B N 1
ATOM 1419 C CA . TYR B 1 73 ? 8.43 14.828 -2.576 1 98.81 73 TYR B CA 1
ATOM 1420 C C . TYR B 1 73 ? 9.086 14.633 -1.214 1 98.81 73 TYR B C 1
ATOM 1422 O O . TYR B 1 73 ? 8.773 15.352 -0.261 1 98.81 73 TYR B O 1
ATOM 1430 N N . ASP B 1 74 ? 10 13.805 -1.159 1 98.12 74 ASP B N 1
ATOM 1431 C CA . ASP B 1 74 ? 10.656 13.391 0.081 1 98.12 74 ASP B CA 1
ATOM 1432 C C . ASP B 1 74 ? 11.523 14.516 0.644 1 98.12 74 ASP B C 1
ATOM 1434 O O . ASP B 1 74 ? 11.562 14.727 1.857 1 98.12 74 ASP B O 1
ATOM 1438 N N . ASN B 1 75 ? 12.148 15.273 -0.272 1 97.88 75 ASN B N 1
ATOM 1439 C CA . ASN B 1 75 ? 13.242 16.125 0.191 1 97.88 75 ASN B CA 1
ATOM 1440 C C . ASN B 1 75 ? 12.93 17.609 0.011 1 97.88 75 ASN B C 1
ATOM 1442 O O . ASN B 1 75 ? 13.523 18.453 0.674 1 97.88 75 ASN B O 1
ATOM 1446 N N . ASP B 1 76 ? 11.922 17.938 -0.916 1 98.38 76 ASP B N 1
ATOM 1447 C CA . ASP B 1 76 ? 11.82 19.344 -1.301 1 98.38 76 ASP B CA 1
ATOM 1448 C C . ASP B 1 76 ? 10.367 19.812 -1.292 1 98.38 76 ASP B C 1
ATOM 1450 O O . ASP B 1 76 ? 10.094 21.016 -1.331 1 98.38 76 ASP B O 1
ATOM 1454 N N . CYS B 1 77 ? 9.477 18.969 -1.236 1 98.75 77 CYS B N 1
ATOM 1455 C CA . CYS B 1 77 ? 8.062 19.328 -1.312 1 98.75 77 CYS B CA 1
ATOM 1456 C C . CYS B 1 77 ? 7.598 20 -0.032 1 98.75 77 CYS B C 1
ATOM 1458 O O . CYS B 1 77 ? 7.676 19.422 1.052 1 98.75 77 CYS B O 1
ATOM 1460 N N . LYS B 1 78 ? 7.035 21.219 -0.079 1 98.25 78 LYS B N 1
ATOM 1461 C CA . LYS B 1 78 ? 6.613 22.016 1.076 1 98.25 78 LYS B CA 1
ATOM 1462 C C . LYS B 1 78 ? 5.426 21.359 1.783 1 98.25 78 LYS B C 1
ATOM 1464 O O . LYS B 1 78 ? 5.359 21.344 3.014 1 98.25 78 LYS B O 1
ATOM 1469 N N . ALA B 1 79 ? 4.547 20.828 0.97 1 98.19 79 ALA B N 1
ATOM 1470 C CA . ALA B 1 79 ? 3.377 20.188 1.558 1 98.19 79 ALA B CA 1
ATOM 1471 C C . ALA B 1 79 ? 3.783 18.953 2.373 1 98.19 79 ALA B C 1
ATOM 1473 O O . ALA B 1 79 ? 3.256 18.719 3.463 1 98.19 79 ALA B O 1
ATOM 1474 N N . HIS B 1 80 ? 4.676 18.156 1.877 1 98.69 80 HIS B N 1
ATOM 1475 C CA . HIS B 1 80 ? 5.145 16.984 2.609 1 98.69 80 HIS B CA 1
ATOM 1476 C C . HIS B 1 80 ? 5.926 17.391 3.854 1 98.69 80 HIS B C 1
ATOM 1478 O O . HIS B 1 80 ? 5.809 16.75 4.902 1 98.69 80 HIS B O 1
ATOM 1484 N N . ALA B 1 81 ? 6.727 18.484 3.744 1 98.5 81 ALA B N 1
ATOM 1485 C CA . ALA B 1 81 ? 7.441 19 4.91 1 98.5 81 ALA B CA 1
ATOM 1486 C C . ALA B 1 81 ? 6.473 19.391 6.02 1 98.5 81 ALA B C 1
ATOM 1488 O O . ALA B 1 81 ? 6.723 19.109 7.195 1 98.5 81 ALA B O 1
ATOM 1489 N N . ALA B 1 82 ? 5.418 20.047 5.672 1 98.12 82 ALA B N 1
ATOM 1490 C CA . ALA B 1 82 ? 4.398 20.438 6.648 1 98.12 82 ALA B CA 1
ATOM 1491 C C . ALA B 1 82 ? 3.768 19.203 7.293 1 98.12 82 ALA B C 1
ATOM 1493 O O . ALA B 1 82 ? 3.545 19.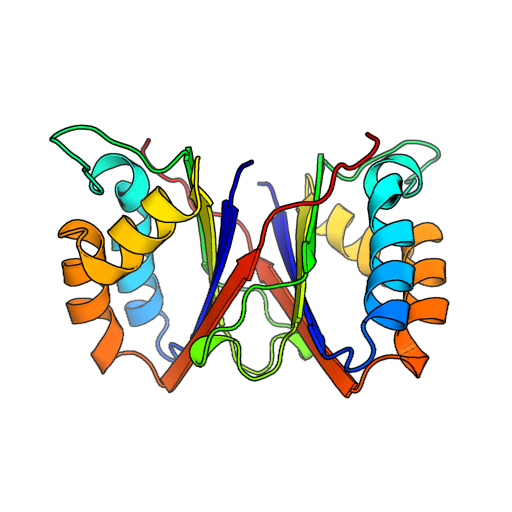172 8.508 1 98.12 82 ALA B O 1
ATOM 1494 N N . LEU B 1 83 ? 3.465 18.219 6.473 1 98.56 83 LEU B N 1
ATOM 1495 C CA . LEU B 1 83 ? 2.941 16.953 6.992 1 98.56 83 LEU B CA 1
ATOM 1496 C C . LEU B 1 83 ? 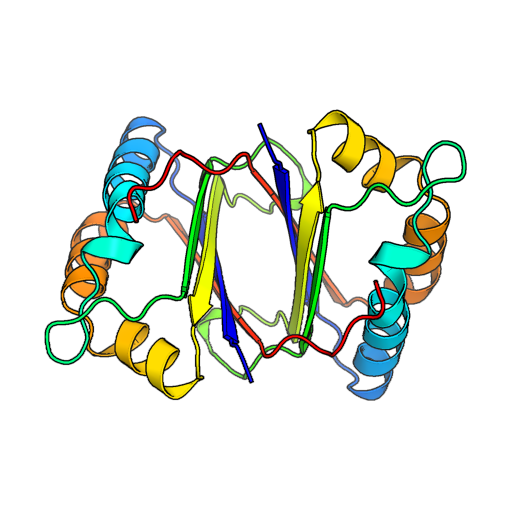3.9 16.344 8.008 1 98.56 83 LEU B C 1
ATOM 1498 O O . LEU B 1 83 ? 3.482 15.922 9.086 1 98.56 83 LEU B O 1
ATOM 1502 N N . LYS B 1 84 ? 5.199 16.25 7.664 1 98.44 84 LYS B N 1
ATOM 1503 C CA . LYS B 1 84 ? 6.199 15.672 8.562 1 98.44 84 LYS B CA 1
ATOM 1504 C C . LYS B 1 84 ? 6.234 16.406 9.891 1 98.44 8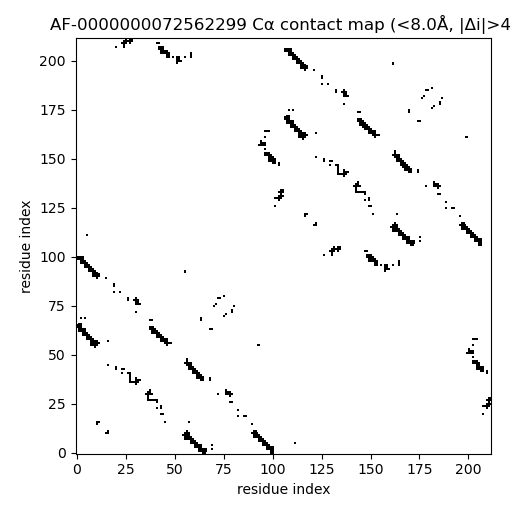4 LYS B C 1
ATOM 1506 O O . LYS B 1 84 ? 6.336 15.789 10.953 1 98.44 84 LYS B O 1
ATOM 1511 N N . THR B 1 85 ? 6.137 17.734 9.859 1 98.31 85 THR B N 1
ATOM 1512 C CA . THR B 1 85 ? 6.18 18.562 11.055 1 98.31 85 THR B CA 1
ATOM 1513 C C . THR B 1 85 ? 5.035 18.219 12 1 98.31 85 THR B C 1
ATOM 1515 O O . THR B 1 85 ? 5.23 18.109 13.211 1 98.31 85 THR B O 1
ATOM 1518 N N . VAL B 1 86 ? 3.908 17.969 11.484 1 98.38 86 VAL B N 1
ATOM 1519 C CA . VAL B 1 86 ? 2.725 17.656 12.273 1 98.38 86 VAL B CA 1
ATOM 1520 C C . VAL B 1 86 ? 2.809 16.219 12.773 1 98.38 86 VAL B C 1
ATOM 1522 O O . VAL B 1 86 ? 2.49 15.93 13.93 1 98.38 86 VAL B O 1
ATOM 1525 N N . ALA B 1 87 ? 3.242 15.305 11.938 1 98.19 87 ALA B N 1
ATOM 1526 C CA . ALA B 1 87 ? 3.17 13.875 12.211 1 98.19 87 ALA B CA 1
ATOM 1527 C C . ALA B 1 87 ? 4.273 13.445 13.164 1 98.19 87 ALA B C 1
ATOM 1529 O O . ALA B 1 87 ? 4.062 12.57 14.016 1 98.19 87 ALA B O 1
ATOM 1530 N N . LYS B 1 88 ? 5.414 14 13.133 1 98.31 88 LYS B N 1
ATOM 1531 C CA . LYS B 1 88 ? 6.613 13.516 13.805 1 98.31 88 LYS B CA 1
ATOM 1532 C C . LYS B 1 88 ? 6.367 13.328 15.305 1 98.31 88 LYS B C 1
ATOM 1534 O O . LYS B 1 88 ? 6.672 12.273 15.859 1 98.31 88 LYS B O 1
ATOM 1539 N N . PRO B 1 89 ? 5.773 14.336 15.969 1 98.44 89 PRO B N 1
ATOM 1540 C CA . PRO B 1 89 ? 5.598 14.164 17.406 1 98.44 89 PRO B CA 1
ATOM 1541 C C . PRO B 1 89 ? 4.539 13.125 17.766 1 98.44 89 PRO B C 1
ATOM 1543 O O . PRO B 1 89 ? 4.41 12.734 18.922 1 98.44 89 PRO B O 1
ATOM 1546 N N . LEU B 1 90 ? 3.766 12.664 16.781 1 98.56 90 LEU B N 1
ATOM 1547 C CA . LEU B 1 90 ? 2.656 11.75 17.016 1 98.56 90 LEU B CA 1
ATOM 1548 C C . LEU B 1 90 ? 3.086 10.305 16.781 1 98.56 90 LEU B C 1
ATOM 1550 O O . LEU B 1 90 ? 2.352 9.375 17.125 1 98.56 90 LEU B O 1
ATOM 1554 N N . LEU B 1 91 ? 4.281 10.156 16.25 1 98.12 91 LEU B N 1
ATOM 1555 C CA . LEU B 1 91 ? 4.695 8.852 15.75 1 98.12 91 LEU B CA 1
ATOM 1556 C C . LEU B 1 91 ? 5.391 8.039 16.844 1 98.12 91 LEU B C 1
ATOM 1558 O O . LEU B 1 91 ? 6.242 8.562 17.562 1 98.12 91 LEU B O 1
ATOM 1562 N N . GLU B 1 92 ? 5.027 6.77 16.938 1 98.38 92 GLU B N 1
ATOM 1563 C CA . GLU B 1 92 ? 5.816 5.801 17.688 1 98.38 92 GLU B CA 1
ATOM 1564 C C . GLU B 1 92 ? 6.621 4.898 16.75 1 98.38 92 GLU B C 1
ATOM 1566 O O . GLU B 1 92 ? 7.453 4.113 17.203 1 98.38 92 GLU B O 1
ATOM 1571 N N . GLY B 1 93 ? 6.316 4.902 15.484 1 98.06 93 GLY B N 1
ATOM 1572 C CA . GLY B 1 93 ? 7.016 4.129 14.469 1 98.06 93 GLY B CA 1
ATOM 1573 C C . GLY B 1 93 ? 6.633 4.516 13.055 1 98.06 93 GLY B C 1
ATOM 1574 O O . GLY B 1 93 ? 5.504 4.945 12.812 1 98.06 93 GLY B O 1
ATOM 1575 N N . ILE B 1 94 ? 7.551 4.379 12.164 1 98.5 94 ILE B N 1
ATOM 1576 C CA . ILE B 1 94 ? 7.332 4.656 10.75 1 98.5 94 ILE B CA 1
ATOM 1577 C C . ILE B 1 94 ? 8.188 3.715 9.898 1 98.5 94 ILE B C 1
ATOM 1579 O O . ILE B 1 94 ? 9.297 3.346 10.297 1 98.5 94 ILE B O 1
ATOM 1583 N N . MET B 1 95 ? 7.637 3.359 8.828 1 98.19 95 MET B N 1
ATOM 1584 C CA . MET B 1 95 ? 8.32 2.588 7.793 1 98.19 95 MET B CA 1
ATOM 1585 C C . MET B 1 95 ? 7.969 3.111 6.402 1 98.19 95 MET B C 1
ATOM 1587 O O . MET B 1 95 ? 6.824 3.488 6.145 1 98.19 95 MET B O 1
ATOM 1591 N N . MET B 1 96 ? 8.992 3.143 5.527 1 98.75 96 MET B N 1
ATOM 1592 C CA . MET B 1 96 ? 8.766 3.605 4.16 1 98.75 96 MET B CA 1
ATOM 1593 C C . MET B 1 96 ? 9.539 2.752 3.16 1 98.75 96 MET B C 1
ATOM 1595 O O . MET B 1 96 ? 10.719 2.447 3.377 1 98.75 96 MET B O 1
ATOM 1599 N N . THR B 1 97 ? 8.906 2.297 2.127 1 98.69 97 THR B N 1
ATOM 1600 C CA . THR B 1 97 ? 9.5 1.617 0.984 1 98.69 97 THR B CA 1
ATOM 1601 C C . THR B 1 97 ? 8.977 2.201 -0.326 1 98.69 97 THR B C 1
ATOM 1603 O O . THR B 1 97 ? 7.922 2.832 -0.353 1 98.69 97 THR B O 1
ATOM 1606 N N . TYR B 1 98 ? 9.727 2.072 -1.36 1 98.81 98 TYR B N 1
ATOM 1607 C CA . TYR B 1 98 ? 9.25 2.416 -2.697 1 98.81 98 TYR B CA 1
ATOM 1608 C C . TYR B 1 98 ? 9.875 1.505 -3.748 1 98.81 98 TYR B C 1
ATOM 1610 O O . TYR B 1 98 ? 10.953 0.947 -3.535 1 98.81 98 TYR B O 1
ATOM 1618 N N . PHE B 1 99 ? 9.156 1.373 -4.824 1 98.81 99 PHE B N 1
ATOM 1619 C CA . PHE B 1 99 ? 9.547 0.409 -5.844 1 98.81 99 PHE B CA 1
ATOM 1620 C C . PHE B 1 99 ? 8.953 0.781 -7.199 1 98.81 99 PHE B C 1
ATOM 1622 O O . PHE B 1 99 ? 8.023 1.588 -7.273 1 98.81 99 PHE B O 1
ATOM 1629 N N . GLU B 1 100 ? 9.625 0.272 -8.219 1 98.31 100 GLU B N 1
ATOM 1630 C CA . GLU B 1 100 ? 9.078 0.264 -9.57 1 98.31 100 GLU B CA 1
ATOM 1631 C C . GLU B 1 100 ? 8.281 -1.012 -9.836 1 98.31 100 GLU B C 1
ATOM 1633 O O . GLU B 1 100 ? 8.844 -2.107 -9.867 1 98.31 100 GLU B O 1
ATOM 1638 N N . PRO B 1 101 ? 6.918 -0.801 -10.055 1 98.19 101 PRO B N 1
ATOM 1639 C CA . PRO B 1 101 ? 6.141 -2.01 -10.328 1 98.19 101 PRO B CA 1
ATOM 1640 C C . PRO B 1 101 ? 6.629 -2.76 -11.57 1 98.19 101 PRO B C 1
ATOM 1642 O O . PRO B 1 101 ? 6.98 -2.135 -12.57 1 98.19 101 PRO B O 1
ATOM 1645 N N . ILE B 1 102 ? 6.688 -4.113 -11.445 1 97 102 ILE B N 1
ATOM 1646 C CA . ILE B 1 102 ? 6.973 -4.938 -12.609 1 97 102 ILE B CA 1
ATOM 1647 C C . ILE B 1 102 ? 5.754 -4.961 -13.531 1 97 102 ILE B C 1
ATOM 1649 O O . ILE B 1 102 ? 4.66 -4.555 -13.141 1 97 102 ILE B O 1
ATOM 1653 N N . GLU B 1 103 ? 5.992 -5.285 -14.727 1 89.5 103 GLU B N 1
ATOM 1654 C CA . GLU B 1 103 ? 4.867 -5.441 -15.641 1 89.5 103 GLU B CA 1
ATOM 1655 C C . GLU B 1 103 ? 4.004 -6.641 -15.25 1 89.5 103 GLU B C 1
ATOM 1657 O O . GLU B 1 103 ? 4.52 -7.738 -15.031 1 89.5 103 GLU B O 1
ATOM 1662 N N . THR B 1 104 ? 2.76 -6.32 -14.977 1 83.38 104 THR B N 1
ATOM 1663 C CA . THR B 1 104 ? 1.843 -7.402 -14.633 1 83.38 104 THR B CA 1
ATOM 1664 C C . THR B 1 104 ? 0.873 -7.676 -15.773 1 83.38 104 THR B C 1
ATOM 1666 O O . THR B 1 104 ? 0.594 -6.793 -16.594 1 83.38 104 THR B O 1
ATOM 1669 N N . CYS B 1 105 ? 0.562 -8.977 -15.867 1 78.06 105 CYS B N 1
ATOM 1670 C CA . CYS B 1 105 ? -0.385 -9.398 -16.891 1 78.06 105 CYS B CA 1
ATOM 1671 C C . CYS B 1 105 ? -1.809 -9.406 -16.359 1 78.06 105 CYS B C 1
ATOM 1673 O O . CYS B 1 105 ? -2.088 -10.039 -15.336 1 78.06 105 CYS B O 1
ATOM 1675 N N . SER B 1 106 ? -2.75 -8.492 -16.766 1 70.5 106 SER B N 1
ATOM 1676 C CA . SER B 1 106 ? -4.141 -8.445 -16.328 1 70.5 106 SER B CA 1
ATOM 1677 C C . SER B 1 106 ? -5.016 -9.367 -17.172 1 70.5 106 SER B C 1
ATOM 1679 O O . SER B 1 106 ? -4.699 -9.641 -18.344 1 70.5 106 SER B O 1
#

Organism: Arthroderma benhamiae (strain ATCC MYA-4681 / CBS 112371) (NCBI:txid663331)